Protein AF-A0A3Q3QFW7-F1 (afdb_monomer)

Sequence (204 aa):
MFSGLVLLYSTASNVRDKVTKMNTDNLEMRLRGLESHIYGDRRNKSGKPVKCAESLIRIQAGLTNMANKRERVKILHKKIEDLLKYLDPQFTDHITVPDAMKLEFILAEEDFLVSQAALLEQVSNLQPLLDSTYIRDVPEHATKLQRLSQIHIKQQDQTEAQSQEVKKLFENYNKMMFLLSKQFTQWDETLRKLEEARGIRPAE

Solvent-accessible surface area (backbone atoms only — not comparable to full-atom values): 11496 Å² total; per-residue (Å²): 118,71,67,62,56,53,50,51,50,52,52,54,49,53,51,51,55,48,52,54,48,53,53,51,53,51,50,49,53,53,48,51,51,52,49,44,69,76,52,41,96,57,74,65,93,56,98,62,83,79,61,56,66,64,54,48,51,51,50,51,51,51,51,51,54,47,24,74,74,32,68,72,48,38,52,48,54,53,47,50,57,51,47,54,55,67,67,34,66,78,56,50,69,73,70,66,69,48,71,70,53,51,49,51,49,48,63,75,38,40,68,55,53,52,51,50,49,54,52,50,49,52,52,58,68,48,52,63,64,73,72,28,63,74,66,71,45,39,66,59,53,50,53,53,49,54,53,48,50,56,50,49,53,52,50,50,55,51,51,51,52,51,52,51,51,52,52,53,49,51,52,52,49,53,52,50,52,51,51,49,55,52,51,51,53,51,51,52,54,52,49,51,54,52,32,61,74,68,69,53,76,84,82,131

pLDDT: mean 78.6, std 14.27, range [39.0, 97.69]

Radius of gyration: 52.83 Å; Cα contacts (8 Å, |Δi|>4): 23; chains: 1; bounding box: 91×84×143 Å

Mean predicted aligned error: 20.43 Å

InterPro domains:
  IPR009991 Dynactin subunit 3 [PF07426] (25-189)
  IPR009991 Dynactin subunit 3 [PTHR28360] (23-203)

Organism: Monopterus albus (NCBI:txid43700)

Secondary structure (DSSP, 8-state):
-HHHHHHHHHHHHHHHHHHHHHHHHHHHHHHHHHHHHHH-S---SS-PPP-HHHHHHHHHHHHHHHHHH-HHHHHHHHHHHHHHHHT-HHHHHHH---HHHHHHHHHHTHHHHHHHHHHHHHHHHHHHHHT-HHHHTHHHHHHHHHHHHHHHHHHHHHHHHHHHHHHHHHHHHHHHHHHHHHHHHHHHHHHHHHHHHHT-PPP-

Foldseek 3Di:
DVVVVVVVVVVVVVVVVVVVVVVVVVVVVVVVVVCCVLCNPPPPPDPDRDVPVVVVVVVVVVLVVVCVVDVVSVVVVVVVVVVVVVPPPVNVVVPPCPVVNVVVVCVVCVVVVVVVVVVVVVVVVCVVVVVDVVVVCVVVVVVVVVVVVVVVVVVVVVVVVVVVVVVVVVVVVVVVVVVVVVVVVVVVVVVVVVCVVVVNDDDD

Structure (mmCIF, N/CA/C/O backbone):
data_AF-A0A3Q3QFW7-F1
#
_entry.id   AF-A0A3Q3QFW7-F1
#
loop_
_atom_site.group_PDB
_atom_site.id
_atom_site.type_symbol
_atom_site.label_atom_id
_atom_site.label_alt_id
_atom_site.label_comp_id
_atom_site.label_asym_id
_atom_site.label_entity_id
_atom_site.label_seq_id
_atom_site.pdbx_PDB_ins_code
_atom_site.Cartn_x
_atom_site.Cartn_y
_atom_site.Cartn_z
_atom_site.occupancy
_atom_site.B_iso_or_equiv
_atom_site.auth_seq_id
_atom_site.auth_comp_id
_atom_site.auth_asym_id
_atom_site.auth_atom_id
_atom_site.pdbx_PDB_model_num
ATOM 1 N N . MET A 1 1 ? 21.538 25.530 17.475 1.00 56.34 1 MET A N 1
ATOM 2 C CA . MET A 1 1 ? 20.905 25.440 16.136 1.00 56.34 1 MET A CA 1
ATOM 3 C C . MET A 1 1 ? 21.154 26.664 15.249 1.00 56.34 1 MET A C 1
ATOM 5 O O . MET A 1 1 ? 21.316 26.480 14.054 1.00 56.34 1 MET A O 1
ATOM 9 N N . PHE A 1 2 ? 21.270 27.885 15.789 1.00 55.69 2 PHE A N 1
ATOM 10 C CA . PHE A 1 2 ? 21.465 29.102 14.977 1.00 55.69 2 PHE A CA 1
ATOM 11 C C . PHE A 1 2 ? 22.814 29.206 14.232 1.00 55.69 2 PHE A C 1
ATOM 13 O O . PHE A 1 2 ? 22.846 29.708 13.116 1.00 55.69 2 PHE A O 1
ATOM 20 N N . SER A 1 3 ? 23.912 28.672 14.782 1.00 55.38 3 SER A N 1
ATOM 21 C CA . SER A 1 3 ? 25.238 28.730 14.130 1.00 55.38 3 SER A CA 1
ATOM 22 C C . SER A 1 3 ? 25.316 27.911 12.826 1.00 55.38 3 SER A C 1
ATOM 24 O O . SER A 1 3 ? 25.901 28.351 11.838 1.00 55.38 3 SER A O 1
ATOM 26 N N . GLY A 1 4 ? 24.640 26.755 12.773 1.00 58.03 4 GLY A N 1
ATOM 27 C CA . GLY A 1 4 ? 24.616 25.896 11.580 1.00 58.03 4 GLY A CA 1
ATOM 28 C C . GLY A 1 4 ? 23.841 26.501 10.406 1.00 58.03 4 GLY A C 1
ATOM 29 O O . GLY A 1 4 ? 24.240 26.338 9.256 1.00 58.03 4 GLY A O 1
ATOM 30 N N . LEU A 1 5 ? 22.776 27.260 10.689 1.00 59.28 5 LEU A N 1
ATOM 31 C CA . LEU A 1 5 ? 21.966 27.921 9.662 1.00 59.28 5 LEU A CA 1
ATOM 32 C C . LEU A 1 5 ? 22.703 29.117 9.032 1.00 59.28 5 LEU A C 1
ATOM 34 O O . LEU A 1 5 ? 22.616 29.329 7.826 1.00 59.28 5 LEU A O 1
ATOM 38 N N . VAL A 1 6 ? 23.490 29.853 9.827 1.00 64.06 6 VAL A N 1
ATOM 39 C CA . VAL A 1 6 ? 24.337 30.965 9.351 1.00 64.06 6 VAL A CA 1
ATOM 40 C C . VAL A 1 6 ? 25.492 30.455 8.484 1.00 64.06 6 VAL A C 1
ATOM 42 O O . VAL A 1 6 ? 25.791 31.045 7.446 1.00 64.06 6 VAL A O 1
ATOM 45 N N . LEU A 1 7 ? 26.105 29.327 8.858 1.00 61.19 7 LEU A N 1
ATOM 46 C CA . LEU A 1 7 ? 27.153 28.685 8.060 1.00 61.19 7 LEU A CA 1
ATOM 47 C C . LEU A 1 7 ? 26.630 28.184 6.711 1.00 61.19 7 LEU A C 1
ATOM 49 O O . LEU A 1 7 ? 27.288 28.423 5.699 1.00 61.19 7 LEU A O 1
ATOM 53 N N . LEU A 1 8 ? 25.443 27.566 6.678 1.00 62.03 8 LEU A N 1
ATOM 54 C CA . LEU A 1 8 ? 24.792 27.112 5.442 1.00 62.03 8 LEU A CA 1
ATOM 55 C C . LEU A 1 8 ? 24.385 28.277 4.530 1.00 62.03 8 LEU A C 1
ATOM 57 O O . LEU A 1 8 ? 24.572 28.196 3.319 1.00 62.03 8 LEU A O 1
ATOM 61 N N . TYR A 1 9 ? 23.886 29.383 5.089 1.00 58.53 9 TYR A N 1
ATOM 62 C CA . TYR A 1 9 ? 23.535 30.566 4.297 1.00 58.53 9 TYR A CA 1
ATOM 63 C C . TYR A 1 9 ? 24.780 31.267 3.730 1.00 58.53 9 TYR A C 1
ATOM 65 O O . TYR A 1 9 ? 24.791 31.681 2.572 1.00 58.53 9 TYR A O 1
ATOM 73 N N . SER A 1 10 ? 25.863 31.330 4.513 1.00 61.62 10 SER A N 1
ATOM 74 C CA . SER A 1 10 ? 27.155 31.872 4.078 1.00 61.62 10 SER A CA 1
ATOM 75 C C . SER A 1 10 ? 27.801 31.014 2.982 1.00 61.62 10 SER A C 1
ATOM 77 O O . SER A 1 10 ? 28.254 31.544 1.968 1.00 61.62 10 SER A O 1
ATOM 79 N N . THR A 1 11 ? 27.765 29.681 3.106 1.00 60.78 11 THR A N 1
ATOM 80 C CA . THR A 1 11 ? 28.253 28.783 2.041 1.00 60.78 11 THR A CA 1
ATOM 81 C C . THR A 1 11 ? 27.375 28.833 0.794 1.00 60.78 11 THR A C 1
ATOM 83 O O . THR A 1 11 ? 27.912 28.890 -0.309 1.00 60.78 11 THR A O 1
ATOM 86 N N . ALA A 1 12 ? 26.049 28.893 0.933 1.00 60.41 12 ALA A N 1
ATOM 87 C CA . ALA A 1 12 ? 25.138 29.024 -0.203 1.00 60.41 12 ALA A CA 1
ATOM 88 C C . ALA A 1 12 ? 25.291 30.370 -0.940 1.00 60.41 12 ALA A C 1
ATOM 90 O O . ALA A 1 12 ? 25.245 30.392 -2.171 1.00 60.41 12 ALA A O 1
ATOM 91 N N . SER A 1 13 ? 25.521 31.476 -0.218 1.00 62.81 13 SER A N 1
ATOM 92 C CA . SER A 1 13 ? 25.825 32.784 -0.820 1.00 62.81 13 SER A CA 1
ATOM 93 C C . SER A 1 13 ? 27.158 32.750 -1.564 1.00 62.81 13 SER A C 1
ATOM 95 O O . SER A 1 13 ? 27.220 33.120 -2.730 1.00 62.81 13 SER A O 1
ATOM 97 N N . ASN A 1 14 ? 28.203 32.204 -0.939 1.00 62.28 14 ASN A N 1
ATOM 98 C CA . ASN A 1 14 ? 29.544 32.154 -1.519 1.00 62.28 14 ASN A CA 1
ATOM 99 C C . ASN A 1 14 ? 29.609 31.248 -2.767 1.00 62.28 14 ASN A C 1
ATOM 101 O O . ASN A 1 14 ? 30.296 31.556 -3.737 1.00 62.28 14 ASN A O 1
ATOM 105 N N . VAL A 1 15 ? 28.844 30.148 -2.791 1.00 67.81 15 VAL A N 1
ATOM 106 C CA . VAL A 1 15 ? 28.696 29.301 -3.989 1.00 67.81 15 VAL A CA 1
ATOM 107 C C . VAL A 1 15 ? 27.936 30.038 -5.093 1.00 67.81 15 VAL A C 1
ATOM 109 O O . VAL A 1 15 ? 28.354 29.985 -6.248 1.00 67.81 15 VAL A O 1
ATOM 112 N N . ARG A 1 16 ? 26.861 30.764 -4.760 1.00 65.12 16 ARG A N 1
ATOM 113 C CA . ARG A 1 16 ? 26.088 31.546 -5.736 1.00 65.12 16 ARG A CA 1
ATOM 114 C C . ARG A 1 16 ? 26.929 32.657 -6.366 1.00 65.12 16 ARG A C 1
ATOM 116 O O . ARG A 1 16 ? 26.923 32.770 -7.587 1.00 65.12 16 ARG A O 1
ATOM 123 N N . ASP A 1 17 ? 27.695 33.386 -5.558 1.00 64.88 17 ASP A N 1
ATOM 124 C CA . ASP A 1 17 ? 28.600 34.452 -6.008 1.00 64.88 17 ASP A CA 1
ATOM 125 C C . ASP A 1 17 ? 29.761 33.908 -6.853 1.00 64.88 17 ASP A C 1
ATOM 127 O O . ASP A 1 17 ? 30.207 34.536 -7.815 1.00 64.88 17 ASP A O 1
ATOM 131 N N . LYS A 1 18 ? 30.233 32.694 -6.548 1.00 67.25 18 LYS A N 1
ATOM 132 C CA . LYS A 1 18 ? 31.264 32.015 -7.341 1.00 67.25 18 LYS A CA 1
ATOM 133 C C . LYS A 1 18 ? 30.733 31.540 -8.697 1.00 67.25 18 LYS A C 1
ATOM 135 O O . LYS A 1 18 ? 31.454 31.630 -9.688 1.00 67.25 18 LYS A O 1
ATOM 140 N N . VAL A 1 19 ? 29.483 31.075 -8.764 1.00 69.12 19 VAL A N 1
ATOM 141 C CA . VAL A 1 19 ? 28.833 30.649 -10.017 1.00 69.12 19 VAL A CA 1
ATOM 142 C C . VAL A 1 19 ? 28.526 31.842 -10.922 1.00 69.12 19 VAL A C 1
ATOM 144 O O . VAL A 1 19 ? 28.798 31.777 -12.120 1.00 69.12 19 VAL A O 1
ATOM 147 N N . THR A 1 20 ? 28.022 32.954 -10.379 1.00 68.62 20 THR A N 1
ATOM 148 C CA . THR A 1 20 ? 27.819 34.180 -11.170 1.00 68.62 20 THR A CA 1
ATOM 149 C C . THR A 1 20 ? 29.138 34.733 -11.687 1.00 68.62 20 THR A C 1
ATOM 151 O O . THR A 1 20 ? 29.209 35.065 -12.868 1.00 68.62 20 THR A O 1
ATOM 154 N N . LYS A 1 21 ? 30.195 34.736 -10.866 1.00 72.25 21 LYS A N 1
ATOM 155 C CA . LYS A 1 21 ? 31.534 35.162 -11.292 1.00 72.25 21 LYS A CA 1
ATOM 156 C C . LYS A 1 21 ? 32.117 34.277 -12.399 1.00 72.25 21 LYS A C 1
ATOM 158 O O . LYS A 1 21 ? 32.624 34.781 -13.392 1.00 72.25 21 LYS A O 1
ATOM 163 N N . MET A 1 22 ? 31.972 32.956 -12.292 1.00 71.69 22 MET A N 1
ATOM 164 C CA . MET A 1 22 ? 32.438 32.031 -13.333 1.00 71.69 22 MET A CA 1
ATOM 165 C C . MET A 1 22 ? 31.681 32.216 -14.658 1.00 71.69 22 MET A C 1
ATOM 167 O O . MET A 1 22 ? 32.277 32.137 -15.732 1.00 71.69 22 MET A O 1
ATOM 171 N N . ASN A 1 23 ? 30.380 32.513 -14.594 1.00 75.31 23 ASN A N 1
ATOM 172 C CA . ASN A 1 23 ? 29.573 32.796 -15.780 1.00 75.31 23 ASN A CA 1
ATOM 173 C C . ASN A 1 23 ? 29.945 34.135 -16.428 1.00 75.31 23 ASN A C 1
ATOM 175 O O . ASN A 1 23 ? 30.009 34.210 -17.656 1.00 75.31 23 ASN A O 1
ATOM 179 N N . THR A 1 24 ? 30.222 35.177 -15.636 1.00 77.31 24 THR A N 1
ATOM 180 C CA . THR A 1 24 ? 30.688 36.466 -16.169 1.00 77.31 24 THR A CA 1
ATOM 181 C C . THR A 1 24 ? 32.077 36.349 -16.779 1.00 77.31 24 THR A C 1
ATOM 183 O O . THR A 1 24 ? 32.284 36.853 -17.877 1.00 77.31 24 THR A O 1
ATOM 186 N N . ASP A 1 25 ? 32.985 35.607 -16.144 1.00 80.44 25 ASP A N 1
ATOM 187 C CA . ASP A 1 25 ? 34.344 35.391 -16.648 1.00 80.44 25 ASP A CA 1
ATOM 188 C C . ASP A 1 25 ? 34.327 34.576 -17.958 1.00 80.44 25 ASP A C 1
ATOM 190 O O . ASP A 1 25 ? 35.078 34.861 -18.894 1.00 80.44 25 ASP A O 1
ATOM 194 N N . ASN A 1 26 ? 33.425 33.592 -18.078 1.00 82.06 26 ASN A N 1
ATOM 195 C CA . ASN A 1 26 ? 33.228 32.840 -19.320 1.00 82.06 26 ASN A CA 1
ATOM 196 C C . ASN A 1 26 ? 32.662 33.722 -20.443 1.00 82.06 26 ASN A C 1
ATOM 198 O O . ASN A 1 26 ? 33.143 33.665 -21.578 1.00 82.06 26 ASN A O 1
ATOM 202 N N . LEU A 1 27 ? 31.670 34.564 -20.130 1.00 80.25 27 LEU A N 1
ATOM 203 C CA . LEU A 1 27 ? 31.129 35.526 -21.089 1.00 80.25 27 LEU A CA 1
ATOM 204 C C . LEU A 1 27 ? 32.192 36.530 -21.530 1.00 80.25 27 LEU A C 1
ATOM 206 O O . LEU A 1 27 ? 32.287 36.809 -22.722 1.00 80.25 27 LEU A O 1
ATOM 210 N N . GLU A 1 28 ? 33.011 37.028 -20.606 1.00 81.75 28 GLU A N 1
ATOM 211 C CA . GLU A 1 28 ? 34.083 37.975 -20.904 1.00 81.75 28 GLU A CA 1
ATOM 212 C C . GLU A 1 28 ? 35.166 37.335 -21.780 1.00 81.75 28 GLU A C 1
ATOM 214 O O . GLU A 1 28 ? 35.626 37.946 -22.744 1.00 81.75 28 GLU A O 1
ATOM 219 N N . MET A 1 29 ? 35.524 36.073 -21.528 1.00 82.00 29 MET A N 1
ATOM 220 C CA . MET A 1 29 ? 36.461 35.330 -22.373 1.00 82.00 29 MET A CA 1
ATOM 221 C C . MET A 1 29 ? 35.918 35.138 -23.795 1.00 82.00 29 MET A C 1
ATOM 223 O O . MET A 1 29 ? 36.641 35.345 -24.771 1.00 82.00 29 MET A O 1
ATOM 227 N N . ARG A 1 30 ? 34.634 34.788 -23.930 1.00 82.88 30 ARG A N 1
ATOM 228 C CA . ARG A 1 30 ? 33.977 34.641 -25.238 1.00 82.88 30 ARG A CA 1
ATOM 229 C C . ARG A 1 30 ? 33.851 35.977 -25.966 1.00 82.88 30 ARG A C 1
ATOM 231 O O . ARG A 1 30 ? 34.090 36.022 -27.170 1.00 82.88 30 ARG A O 1
ATOM 238 N N . LEU A 1 31 ? 33.530 37.054 -25.248 1.00 80.06 31 LEU A N 1
ATOM 239 C CA . LEU A 1 31 ? 33.493 38.414 -25.789 1.00 80.06 31 LEU A CA 1
ATOM 240 C C . LEU A 1 31 ? 34.867 38.842 -26.293 1.00 80.06 31 LEU A C 1
ATOM 242 O O . LEU A 1 31 ? 34.974 39.253 -27.441 1.00 80.06 31 LEU A O 1
ATOM 246 N N . ARG A 1 32 ? 35.927 38.646 -25.503 1.00 77.69 32 ARG A N 1
ATOM 247 C CA . ARG A 1 32 ? 37.308 38.919 -25.931 1.00 77.69 32 ARG A CA 1
ATOM 248 C C . ARG A 1 32 ? 37.707 38.083 -27.144 1.00 77.69 32 ARG A C 1
ATOM 250 O O . ARG A 1 32 ? 38.367 38.593 -28.046 1.00 77.69 32 ARG A O 1
ATOM 257 N N . GLY A 1 33 ? 37.275 36.822 -27.200 1.00 77.81 33 GLY A N 1
ATOM 258 C CA . GLY A 1 33 ? 37.443 35.962 -28.370 1.00 77.81 33 GLY A CA 1
ATOM 259 C C . GLY A 1 33 ? 36.796 36.565 -29.619 1.00 77.81 33 GLY A C 1
ATOM 260 O O . GLY A 1 33 ? 37.470 36.733 -30.634 1.00 77.81 33 GLY A O 1
ATOM 261 N N . LEU A 1 34 ? 35.527 36.972 -29.527 1.00 76.38 34 LEU A N 1
ATOM 262 C CA . LEU A 1 34 ? 34.788 37.605 -30.626 1.00 76.38 34 LEU A CA 1
ATOM 263 C C . LEU A 1 34 ? 35.377 38.964 -31.027 1.00 76.38 34 LEU A C 1
ATOM 265 O O . LEU A 1 34 ? 35.519 39.245 -32.216 1.00 76.38 34 LEU A O 1
ATOM 269 N N . GLU A 1 35 ? 35.773 39.788 -30.061 1.00 77.06 35 GLU A N 1
ATOM 270 C CA . GLU A 1 35 ? 36.417 41.078 -30.308 1.00 77.06 35 GLU A CA 1
ATOM 271 C C . GLU A 1 35 ? 37.763 40.903 -31.010 1.00 77.06 35 GLU A C 1
ATOM 273 O O . GLU A 1 35 ? 38.033 41.605 -31.986 1.00 77.06 35 GLU A O 1
ATOM 278 N N . SER A 1 36 ? 38.573 39.923 -30.593 1.00 75.56 36 SER A N 1
ATOM 279 C CA . SER A 1 36 ? 39.831 39.602 -31.274 1.00 75.56 36 SER A CA 1
ATOM 280 C C . SER A 1 36 ? 39.602 39.114 -32.704 1.00 75.56 36 SER A C 1
ATOM 282 O O . SER A 1 36 ? 40.386 39.434 -33.592 1.00 75.56 36 SER A O 1
ATOM 284 N N . HIS A 1 37 ? 38.506 38.396 -32.960 1.00 68.50 37 HIS A N 1
ATOM 285 C CA . HIS A 1 37 ? 38.205 37.864 -34.287 1.00 68.50 37 HIS A CA 1
ATOM 286 C C . HIS A 1 37 ? 37.682 38.942 -35.249 1.00 68.50 37 HIS A C 1
ATOM 288 O O . HIS A 1 37 ? 37.972 38.903 -36.442 1.00 68.50 37 HIS A O 1
ATOM 294 N N . ILE A 1 38 ? 36.933 39.925 -34.737 1.00 69.88 38 ILE A N 1
ATOM 295 C CA . ILE A 1 38 ? 36.341 41.009 -35.537 1.00 69.88 38 ILE A CA 1
ATOM 296 C C . ILE A 1 38 ? 37.326 42.163 -35.754 1.00 69.88 38 ILE A C 1
ATOM 298 O O . ILE A 1 38 ? 37.406 42.704 -36.857 1.00 69.88 38 ILE A O 1
ATOM 302 N N . TYR A 1 39 ? 38.063 42.564 -34.716 1.00 65.19 39 TYR A N 1
ATOM 303 C CA . TYR A 1 39 ? 38.988 43.698 -34.782 1.00 65.19 39 TYR A CA 1
ATOM 304 C C . TYR A 1 39 ? 40.438 43.275 -35.068 1.00 65.19 39 TYR A C 1
ATOM 306 O O . TYR A 1 39 ? 41.238 44.108 -35.497 1.00 65.19 39 TYR A O 1
ATOM 314 N N . GLY A 1 40 ? 40.773 41.991 -34.903 1.00 64.06 40 GLY A N 1
ATOM 315 C CA . GLY A 1 40 ? 42.137 41.481 -35.044 1.00 64.06 40 GLY A CA 1
ATOM 316 C C . GLY A 1 40 ? 43.097 42.049 -33.993 1.00 64.06 40 GLY A C 1
ATOM 317 O O . GLY A 1 40 ? 42.741 42.886 -33.164 1.00 64.06 40 GLY A O 1
ATOM 318 N N . ASP A 1 41 ? 44.372 41.665 -34.076 1.00 55.50 41 ASP A N 1
ATOM 319 C CA . ASP A 1 41 ? 45.452 42.241 -33.250 1.00 55.50 41 ASP A CA 1
ATOM 320 C C . ASP A 1 41 ? 45.764 43.716 -33.612 1.00 55.50 41 ASP A C 1
ATOM 322 O O . ASP A 1 41 ? 46.534 44.424 -32.964 1.00 55.50 41 ASP A O 1
ATOM 326 N N . ARG A 1 42 ? 45.109 44.243 -34.655 1.00 57.25 42 ARG A N 1
ATOM 327 C CA . ARG A 1 42 ? 45.110 45.668 -34.979 1.00 57.25 42 ARG A CA 1
ATOM 328 C C . ARG A 1 42 ? 43.955 46.348 -34.262 1.00 57.25 42 ARG A C 1
ATOM 330 O O . ARG A 1 42 ? 42.928 46.648 -34.864 1.00 57.25 42 ARG A O 1
ATOM 337 N N . ARG A 1 43 ? 44.171 46.718 -32.997 1.00 55.38 43 ARG A N 1
ATOM 338 C CA . ARG A 1 43 ? 43.386 47.798 -32.381 1.00 55.38 43 ARG A CA 1
ATOM 339 C C . ARG A 1 43 ? 43.515 49.031 -33.272 1.00 55.38 43 ARG A C 1
ATOM 341 O O . ARG A 1 43 ? 44.545 49.707 -33.262 1.00 55.38 43 ARG A O 1
ATOM 348 N N . ASN A 1 44 ? 42.501 49.286 -34.093 1.00 51.16 44 ASN A N 1
ATOM 349 C CA . ASN A 1 44 ? 42.427 50.472 -34.929 1.00 51.16 44 ASN A CA 1
ATOM 350 C C . ASN A 1 44 ? 42.648 51.697 -34.031 1.00 51.16 44 ASN A C 1
ATOM 352 O O . ASN A 1 44 ? 41.795 52.043 -33.220 1.00 51.16 44 ASN A O 1
ATOM 356 N N . LYS A 1 45 ? 43.792 52.376 -34.193 1.00 55.09 45 LYS A N 1
ATOM 357 C CA . LYS A 1 45 ? 44.135 53.636 -33.500 1.00 55.09 45 LYS A CA 1
ATOM 358 C C . LYS A 1 45 ? 43.225 54.813 -33.890 1.00 55.09 45 LYS A C 1
ATOM 360 O O . LYS A 1 45 ? 43.435 55.936 -33.453 1.00 55.09 45 LYS A O 1
ATOM 365 N N . SER A 1 46 ? 42.207 54.568 -34.705 1.00 53.78 46 SER A N 1
ATOM 366 C CA . SER A 1 46 ? 41.163 55.516 -35.063 1.00 53.78 46 SER A CA 1
ATOM 367 C C . SER A 1 46 ? 39.822 54.857 -34.764 1.00 53.78 46 SER A C 1
ATOM 369 O O . SER A 1 46 ? 39.488 53.878 -35.430 1.00 53.78 46 SER A O 1
ATOM 371 N N . GLY A 1 47 ? 39.083 55.362 -33.773 1.00 54.19 47 GLY A N 1
ATOM 372 C CA . GLY A 1 47 ? 37.8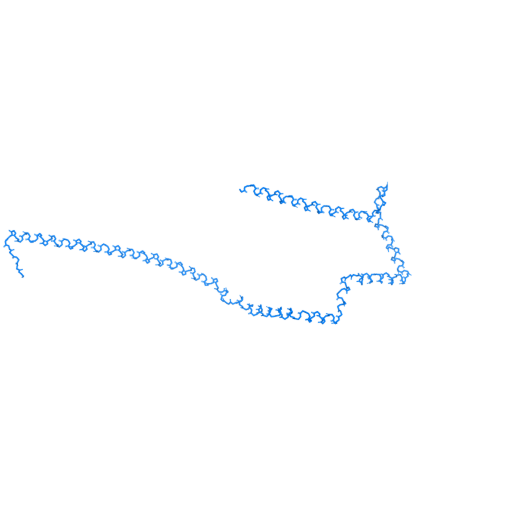28 54.808 -33.242 1.00 54.19 47 GLY A CA 1
ATOM 373 C C . GLY A 1 47 ? 36.641 54.799 -34.214 1.00 54.19 47 GLY A C 1
ATOM 374 O O . GLY A 1 47 ? 35.574 55.309 -33.897 1.00 54.19 47 GLY A O 1
ATOM 375 N N . LYS A 1 48 ? 36.820 54.242 -35.414 1.00 57.31 48 LYS A N 1
ATOM 376 C CA . LYS A 1 48 ? 35.764 53.995 -36.393 1.00 57.31 48 LYS A CA 1
ATOM 377 C C . LYS A 1 48 ? 35.376 52.514 -36.315 1.00 57.31 48 LYS A C 1
ATOM 379 O O . LYS A 1 48 ? 36.278 51.671 -36.354 1.00 57.31 48 LYS A O 1
ATOM 384 N N . PRO A 1 49 ? 34.076 52.180 -36.226 1.00 57.69 49 PRO A N 1
ATOM 385 C CA . PRO A 1 49 ? 33.632 50.791 -36.224 1.00 57.69 49 PRO A CA 1
ATOM 386 C C . PRO A 1 49 ? 34.074 50.117 -37.527 1.00 57.69 49 PRO A C 1
ATOM 388 O O . PRO A 1 49 ? 33.936 50.691 -38.613 1.00 57.69 49 PRO A O 1
ATOM 391 N N . VAL A 1 50 ? 34.641 48.913 -37.427 1.00 60.44 50 VAL A N 1
ATOM 392 C CA . VAL A 1 50 ? 35.057 48.152 -38.609 1.00 60.44 50 VAL A CA 1
ATOM 393 C C . VAL A 1 50 ? 33.792 47.787 -39.386 1.00 60.44 50 VAL A C 1
ATOM 395 O O . VAL A 1 50 ? 32.931 47.063 -38.894 1.00 60.44 50 VAL A O 1
ATOM 398 N N . LYS A 1 51 ? 33.657 48.302 -40.611 1.00 65.00 51 LYS A N 1
ATOM 399 C CA . LYS A 1 51 ? 32.517 48.042 -41.503 1.00 65.00 51 LYS A CA 1
ATOM 400 C C . LYS A 1 51 ? 32.597 46.640 -42.132 1.00 65.00 51 LYS A C 1
ATOM 402 O O . LYS A 1 51 ? 32.533 46.510 -43.353 1.00 65.00 51 LYS A O 1
ATOM 407 N N . CYS A 1 52 ? 32.751 45.598 -41.310 1.00 63.06 52 CYS A N 1
ATOM 408 C CA . CYS A 1 52 ? 32.821 44.202 -41.756 1.00 63.06 52 CYS A CA 1
ATOM 409 C C . CYS A 1 52 ? 31.568 43.793 -42.531 1.00 63.06 52 CYS A C 1
ATOM 411 O O . CYS A 1 52 ? 31.671 43.109 -43.537 1.00 63.06 52 CYS A O 1
ATOM 413 N N . ALA A 1 53 ? 30.387 44.257 -42.118 1.00 70.25 53 ALA A N 1
ATOM 414 C CA . ALA A 1 53 ? 29.143 43.935 -42.810 1.00 70.25 53 ALA A CA 1
ATOM 415 C C . ALA A 1 53 ? 29.124 44.480 -44.250 1.00 70.25 53 ALA A C 1
ATOM 417 O O . ALA A 1 53 ? 28.823 43.746 -45.184 1.00 70.25 53 ALA A O 1
ATOM 418 N N . GLU A 1 54 ? 29.509 45.743 -44.464 1.00 74.81 54 GLU A N 1
ATOM 419 C CA . GLU A 1 54 ? 29.514 46.334 -45.809 1.00 74.81 54 GLU A CA 1
ATOM 420 C C . GLU A 1 54 ? 30.593 45.724 -46.716 1.00 74.81 54 GLU A C 1
ATOM 422 O O . GLU A 1 54 ? 30.371 45.566 -47.918 1.00 74.81 54 GLU A O 1
ATOM 427 N N . SER A 1 55 ? 31.779 45.406 -46.182 1.00 73.38 55 SER A N 1
ATOM 428 C CA . SER A 1 55 ? 32.826 44.732 -46.959 1.00 73.38 55 SER A CA 1
ATOM 429 C C . SER A 1 55 ? 32.427 43.301 -47.311 1.00 73.38 55 SER A C 1
ATOM 431 O O . SER A 1 55 ? 32.609 42.898 -48.457 1.00 73.38 55 SER A O 1
ATOM 433 N N . LEU A 1 56 ? 31.818 42.569 -46.378 1.00 75.94 56 LEU A N 1
ATOM 434 C CA . LEU A 1 56 ? 31.358 41.198 -46.581 1.00 75.94 56 LEU A CA 1
ATOM 435 C C . LEU A 1 56 ? 30.189 41.146 -47.571 1.00 75.94 56 LEU A C 1
ATOM 437 O O . LEU A 1 56 ? 30.215 40.323 -48.478 1.00 75.94 56 LEU A O 1
ATOM 441 N N . ILE A 1 57 ? 29.246 42.093 -47.512 1.00 79.69 57 ILE A N 1
ATOM 442 C CA . ILE A 1 57 ? 28.185 42.239 -48.524 1.00 79.69 57 ILE A CA 1
ATOM 443 C C . ILE A 1 57 ? 28.781 42.541 -49.908 1.00 79.69 57 ILE A C 1
ATOM 445 O O . ILE A 1 57 ? 28.354 41.949 -50.898 1.00 79.69 57 ILE A O 1
ATOM 449 N N . ARG A 1 58 ? 29.800 43.409 -50.007 1.00 80.94 58 ARG A N 1
ATOM 450 C CA . ARG A 1 58 ? 30.505 43.671 -51.280 1.00 80.94 58 ARG A CA 1
ATOM 451 C C . ARG A 1 58 ? 31.197 42.428 -51.832 1.00 80.94 58 ARG A C 1
ATOM 453 O O . ARG A 1 58 ? 31.109 42.172 -53.030 1.00 80.94 58 ARG A O 1
ATOM 460 N N . ILE A 1 59 ? 31.881 41.672 -50.975 1.00 79.06 59 ILE A N 1
ATOM 461 C CA . ILE A 1 59 ? 32.568 40.434 -51.359 1.00 79.06 59 ILE A CA 1
ATOM 462 C C . ILE A 1 59 ? 31.542 39.385 -51.787 1.00 79.06 59 ILE A C 1
ATOM 464 O O . ILE A 1 59 ? 31.715 38.779 -52.839 1.00 79.06 59 ILE A O 1
ATOM 468 N N . GLN A 1 60 ? 30.443 39.235 -51.048 1.00 78.25 60 GLN A N 1
ATOM 469 C CA . GLN A 1 60 ? 29.358 38.314 -51.380 1.00 78.25 60 GLN A CA 1
ATOM 470 C C . GLN A 1 60 ? 28.703 38.676 -52.715 1.00 78.25 60 GLN A C 1
ATOM 472 O O . GLN A 1 60 ? 28.496 37.804 -53.557 1.00 78.25 60 GLN A O 1
ATOM 477 N N . ALA A 1 61 ? 28.430 39.960 -52.960 1.00 81.00 61 ALA A N 1
ATOM 478 C CA . ALA A 1 61 ? 27.902 40.435 -54.236 1.00 81.00 61 ALA A CA 1
ATOM 479 C C . ALA A 1 61 ? 28.891 40.194 -55.392 1.00 81.00 61 ALA A C 1
ATOM 481 O O . ALA A 1 61 ? 28.495 39.733 -56.462 1.00 81.00 61 ALA A O 1
ATOM 482 N N . GLY A 1 62 ? 30.187 40.446 -55.178 1.00 77.81 62 GLY A N 1
ATOM 483 C CA . GLY A 1 62 ? 31.246 40.142 -56.144 1.00 77.81 62 GLY A CA 1
ATOM 484 C C . GLY A 1 62 ? 31.353 38.646 -56.451 1.00 77.81 62 GLY A C 1
ATOM 485 O O . GLY A 1 62 ? 31.412 38.259 -57.618 1.00 77.81 62 GLY A O 1
ATOM 486 N N . LEU A 1 63 ? 31.294 37.806 -55.417 1.00 73.56 63 LEU A N 1
ATOM 487 C CA . LEU A 1 63 ? 31.349 36.352 -55.524 1.00 73.56 63 LEU A CA 1
ATOM 488 C C . LEU A 1 63 ? 30.113 35.794 -56.237 1.00 73.56 63 LEU A C 1
ATOM 490 O O . LEU A 1 63 ? 30.251 34.954 -57.120 1.00 73.56 63 LEU A O 1
ATOM 494 N N . THR A 1 64 ? 28.927 36.323 -55.933 1.00 74.75 64 THR A N 1
ATOM 495 C CA . THR A 1 64 ? 27.659 35.949 -56.581 1.00 74.75 64 THR A CA 1
ATOM 496 C C . THR A 1 64 ? 27.670 36.343 -58.058 1.00 74.75 64 THR A C 1
ATOM 498 O O . THR A 1 64 ? 27.329 35.543 -58.928 1.00 74.75 64 THR A O 1
ATOM 501 N N . ASN A 1 65 ? 28.158 37.545 -58.379 1.00 76.19 65 ASN A N 1
ATOM 502 C CA . ASN A 1 65 ? 28.321 38.001 -59.759 1.00 76.19 65 ASN A CA 1
ATOM 503 C C . ASN A 1 65 ? 29.354 37.166 -60.534 1.00 76.19 65 ASN A C 1
ATOM 505 O O . ASN A 1 65 ? 29.147 36.867 -61.711 1.00 76.19 65 ASN A O 1
ATOM 509 N N . MET A 1 66 ? 30.455 36.762 -59.894 1.00 69.88 66 MET A N 1
ATOM 510 C CA . MET A 1 66 ? 31.451 35.865 -60.490 1.00 69.88 66 MET A CA 1
ATOM 511 C C . MET A 1 66 ? 30.918 34.443 -60.683 1.00 69.88 66 MET A C 1
ATOM 513 O O . MET A 1 66 ? 31.166 33.848 -61.732 1.00 69.88 66 MET A O 1
ATOM 517 N N . ALA A 1 67 ? 30.169 33.917 -59.714 1.00 64.06 67 ALA A N 1
ATOM 518 C CA . ALA A 1 67 ? 29.515 32.618 -59.806 1.00 64.06 67 ALA A CA 1
ATOM 519 C C . ALA A 1 67 ? 28.495 32.597 -60.954 1.00 64.06 67 ALA A C 1
ATOM 521 O O . ALA A 1 67 ? 28.481 31.656 -61.739 1.00 64.06 67 ALA A O 1
ATOM 522 N N . ASN A 1 68 ? 27.720 33.669 -61.135 1.00 67.81 68 ASN A N 1
ATOM 523 C CA . ASN A 1 68 ? 26.738 33.764 -62.218 1.00 67.81 68 ASN A CA 1
ATOM 524 C C . ASN A 1 68 ? 27.367 33.936 -63.613 1.00 67.81 68 ASN A C 1
ATOM 526 O O . ASN A 1 68 ? 26.773 33.514 -64.598 1.00 67.81 68 ASN A O 1
ATOM 530 N N . LYS A 1 69 ? 28.566 34.531 -63.721 1.00 71.69 69 LYS A N 1
ATOM 531 C CA . LYS A 1 69 ? 29.277 34.703 -65.006 1.00 71.69 69 LYS A CA 1
ATOM 532 C C . LYS A 1 69 ? 30.158 33.512 -65.396 1.00 71.69 69 LYS A C 1
ATOM 534 O O . LYS A 1 69 ? 30.486 33.363 -66.570 1.00 71.69 69 LYS A O 1
ATOM 539 N N . ARG A 1 70 ? 30.595 32.689 -64.435 1.00 71.06 70 ARG A N 1
ATOM 540 C CA . ARG A 1 70 ? 31.447 31.512 -64.672 1.00 71.06 70 ARG A CA 1
ATOM 541 C C . ARG A 1 70 ? 30.810 30.271 -64.056 1.00 71.06 70 ARG A C 1
ATOM 543 O O . ARG A 1 70 ? 30.978 30.015 -62.867 1.00 71.06 70 ARG A O 1
ATOM 550 N N . GLU A 1 71 ? 30.204 29.431 -64.893 1.00 70.44 71 GLU A N 1
ATOM 551 C CA . GLU A 1 71 ? 29.574 28.164 -64.478 1.00 70.44 71 GLU A CA 1
ATOM 552 C C . GLU A 1 71 ? 30.507 27.263 -63.642 1.00 70.44 71 GLU A C 1
ATOM 554 O O . GLU A 1 71 ? 30.080 26.642 -62.672 1.00 70.44 71 GLU A O 1
ATOM 559 N N . ARG A 1 72 ? 31.822 27.265 -63.910 1.00 69.31 72 ARG A N 1
ATOM 560 C CA . ARG A 1 72 ? 32.808 26.525 -63.093 1.00 69.31 72 ARG A CA 1
ATOM 561 C C . ARG A 1 72 ? 32.892 27.018 -61.640 1.00 69.31 72 ARG A C 1
ATOM 563 O O . ARG A 1 72 ? 33.090 26.206 -60.743 1.00 69.31 72 ARG A O 1
ATOM 570 N N . VAL A 1 73 ? 32.734 28.323 -61.401 1.00 70.94 73 VAL A N 1
ATOM 571 C CA . VAL A 1 73 ? 32.750 28.926 -60.054 1.00 70.94 73 VAL A CA 1
ATOM 572 C C . VAL A 1 73 ? 31.443 28.623 -59.321 1.00 70.94 73 VAL A C 1
ATOM 574 O O . VAL A 1 73 ? 31.468 28.329 -58.132 1.00 70.94 73 VAL A O 1
ATOM 577 N N . LYS A 1 74 ? 30.316 28.595 -60.037 1.00 70.81 74 LYS A N 1
ATOM 578 C CA . LYS A 1 74 ? 29.012 28.173 -59.507 1.00 70.81 74 LYS A CA 1
ATOM 579 C C . LYS A 1 74 ? 29.008 26.711 -59.061 1.00 70.81 74 LYS A C 1
ATOM 581 O O . LYS A 1 74 ? 28.517 26.403 -57.979 1.00 70.81 74 LYS A O 1
ATOM 586 N N . ILE A 1 75 ? 29.600 25.825 -59.865 1.00 75.31 75 ILE A N 1
ATOM 587 C CA . ILE A 1 75 ? 29.778 24.410 -59.511 1.00 75.31 75 ILE A CA 1
ATOM 588 C C . ILE A 1 75 ? 30.676 24.278 -58.279 1.00 75.31 75 ILE A C 1
ATOM 590 O O . ILE A 1 75 ? 30.359 23.502 -57.387 1.00 75.31 75 ILE A O 1
ATOM 594 N N . LEU A 1 76 ? 31.770 25.042 -58.198 1.00 74.12 76 LEU A N 1
ATOM 595 C CA . LEU A 1 76 ? 32.644 25.040 -57.023 1.00 74.12 76 LEU A CA 1
ATOM 596 C C . LEU A 1 76 ? 31.932 25.551 -55.767 1.00 74.12 76 LEU A C 1
ATOM 598 O O . LEU A 1 76 ? 32.072 24.928 -54.726 1.00 74.12 76 LEU A O 1
ATOM 602 N N . HIS A 1 77 ? 31.139 26.623 -55.854 1.00 71.62 77 HIS A N 1
ATOM 603 C CA . HIS A 1 77 ? 30.399 27.151 -54.703 1.00 71.62 77 HIS A CA 1
ATOM 604 C C . HIS A 1 77 ? 29.383 26.132 -54.167 1.00 71.62 77 HIS A C 1
ATOM 606 O O . HIS A 1 77 ? 29.367 25.860 -52.972 1.00 71.62 77 HIS A O 1
ATOM 612 N N . LYS A 1 78 ? 28.635 25.468 -55.061 1.00 76.44 78 LYS A N 1
ATOM 613 C CA . LYS A 1 78 ? 27.742 24.358 -54.687 1.00 76.44 78 LYS A CA 1
ATOM 614 C C . LYS A 1 78 ? 28.499 23.161 -54.113 1.00 76.44 78 LYS A C 1
ATOM 616 O O . LYS A 1 78 ? 28.087 22.602 -53.108 1.00 76.44 78 LYS A O 1
ATOM 621 N N . LYS A 1 79 ? 29.635 22.790 -54.715 1.00 75.69 79 LYS A N 1
ATOM 622 C CA . LYS A 1 79 ? 30.477 21.704 -54.197 1.00 75.69 79 LYS A CA 1
ATOM 623 C C . LYS A 1 79 ? 31.070 22.029 -52.831 1.00 75.69 79 LYS A C 1
ATOM 625 O O . LYS A 1 79 ? 31.249 21.106 -52.058 1.00 75.69 79 LYS A O 1
ATOM 630 N N . ILE A 1 80 ? 31.382 23.288 -52.526 1.00 76.25 80 ILE A N 1
ATOM 631 C CA . ILE A 1 80 ? 31.856 23.697 -51.196 1.00 76.25 80 ILE A CA 1
ATOM 632 C C . ILE A 1 80 ? 30.732 23.556 -50.167 1.00 76.25 80 ILE A C 1
ATOM 634 O O . ILE A 1 80 ? 30.982 23.016 -49.097 1.00 76.25 80 ILE A O 1
ATOM 638 N N . GLU A 1 81 ? 29.504 23.974 -50.491 1.00 73.31 81 GLU A N 1
ATOM 639 C CA . GLU A 1 81 ? 28.340 23.747 -49.619 1.00 73.31 81 GLU A CA 1
ATOM 640 C C . GLU A 1 81 ? 28.064 22.255 -49.402 1.00 73.31 81 GLU A C 1
ATOM 642 O O . GLU A 1 81 ? 27.800 21.838 -48.278 1.00 73.31 81 GLU A O 1
ATOM 647 N N . ASP A 1 82 ? 28.163 21.435 -50.449 1.00 72.38 82 ASP A N 1
ATOM 648 C CA . ASP A 1 82 ? 27.975 19.989 -50.322 1.00 72.38 82 ASP A CA 1
ATOM 649 C C . ASP A 1 82 ? 29.132 19.328 -49.560 1.00 72.38 82 ASP A C 1
ATOM 651 O O . ASP A 1 82 ? 28.891 18.508 -48.682 1.00 72.38 82 ASP A O 1
ATOM 655 N N . LEU A 1 83 ? 30.385 19.725 -49.801 1.00 71.12 83 LEU A N 1
ATOM 656 C CA . LEU A 1 83 ? 31.542 19.241 -49.041 1.00 71.12 83 LEU A CA 1
ATOM 657 C C . LEU A 1 83 ? 31.462 19.640 -47.565 1.00 71.12 83 LEU A C 1
ATOM 659 O O . LEU A 1 83 ? 31.816 18.828 -46.722 1.00 71.12 83 LEU A O 1
ATOM 663 N N . LEU A 1 84 ? 30.957 20.834 -47.238 1.00 69.25 84 LEU A N 1
ATOM 664 C CA . LEU A 1 84 ? 30.703 21.246 -45.853 1.00 69.25 84 LEU A CA 1
ATOM 665 C C . LEU A 1 84 ? 29.683 20.333 -45.158 1.00 69.25 84 LEU A C 1
ATOM 667 O O . LEU A 1 84 ? 29.860 20.048 -43.979 1.00 69.25 84 LEU A O 1
ATOM 671 N N . LYS A 1 85 ? 28.672 19.824 -45.877 1.00 69.56 85 LYS A N 1
ATOM 672 C CA . LYS A 1 85 ? 27.740 18.815 -45.336 1.00 69.56 85 LYS A CA 1
ATOM 673 C C . LYS A 1 85 ? 28.428 17.472 -45.090 1.00 69.56 85 LYS A C 1
ATOM 675 O O . LYS A 1 85 ? 28.143 16.821 -44.095 1.00 69.56 85 LYS A O 1
ATOM 680 N N . TYR A 1 86 ? 29.340 17.064 -45.975 1.00 62.88 86 TYR A N 1
ATOM 681 C CA . TYR A 1 86 ? 30.110 15.821 -45.815 1.00 62.88 86 TYR A CA 1
ATOM 682 C C . TYR A 1 86 ? 31.246 15.922 -44.785 1.00 62.88 86 TYR A C 1
ATOM 684 O O . TYR A 1 86 ? 31.771 14.900 -44.364 1.00 62.88 86 TYR A O 1
ATOM 692 N N . LEU A 1 87 ? 31.640 17.134 -44.391 1.00 61.50 87 LEU A N 1
ATOM 693 C CA . LEU A 1 87 ? 32.643 17.402 -43.357 1.00 61.50 87 LEU A CA 1
ATOM 694 C C . LEU A 1 87 ? 32.034 17.564 -41.958 1.00 61.50 87 LEU A C 1
ATOM 696 O O . LEU A 1 87 ? 32.792 17.717 -41.002 1.00 61.50 87 LEU A O 1
ATOM 700 N N . ASP A 1 88 ? 30.703 17.535 -41.825 1.00 64.19 88 ASP A N 1
ATOM 701 C CA . ASP A 1 88 ? 30.044 17.503 -40.521 1.00 64.19 88 ASP A CA 1
ATOM 702 C C . ASP A 1 88 ? 30.244 16.107 -39.891 1.00 64.19 88 ASP A C 1
ATOM 704 O O . ASP A 1 88 ? 29.765 15.107 -40.449 1.00 64.19 88 ASP A O 1
ATOM 708 N N . PRO A 1 89 ? 30.954 15.996 -38.749 1.00 60.00 89 PRO A N 1
ATOM 709 C CA . PRO A 1 89 ? 31.189 14.714 -38.083 1.00 60.00 89 PRO A CA 1
ATOM 710 C C . PRO A 1 89 ? 29.883 13.977 -37.769 1.00 60.00 89 PRO A C 1
ATOM 712 O O . PRO A 1 89 ? 29.818 12.757 -37.880 1.00 60.00 89 PRO A O 1
ATOM 715 N N . GLN A 1 90 ? 28.805 14.724 -37.500 1.00 59.69 90 GLN A N 1
ATOM 716 C CA . GLN A 1 90 ? 27.486 14.158 -37.210 1.00 59.69 90 GLN A CA 1
ATOM 717 C C . GLN A 1 90 ? 26.864 13.445 -38.419 1.00 59.69 90 GLN A C 1
ATOM 719 O O . GLN A 1 90 ? 26.046 12.549 -38.249 1.00 59.69 90 GLN A O 1
ATOM 724 N N . PHE A 1 91 ? 27.234 13.808 -39.650 1.00 56.00 91 PHE A N 1
ATOM 725 C CA . PHE A 1 91 ? 26.678 13.181 -40.852 1.00 56.00 91 PHE A CA 1
ATOM 726 C C . PHE A 1 91 ? 27.450 11.920 -41.263 1.00 56.00 91 PHE A C 1
ATOM 728 O O . PHE A 1 91 ? 26.864 10.951 -41.747 1.00 56.00 91 PHE A O 1
ATOM 735 N N . THR A 1 92 ? 28.766 11.917 -41.048 1.00 56.22 92 THR A N 1
ATOM 736 C CA . THR A 1 92 ? 29.640 10.802 -41.443 1.00 56.22 92 THR A CA 1
ATOM 737 C C . THR A 1 92 ? 29.515 9.624 -40.476 1.00 56.22 92 THR A C 1
ATOM 739 O O . THR A 1 92 ? 29.413 8.481 -40.923 1.00 56.22 92 THR A O 1
ATOM 742 N N . ASP A 1 93 ? 29.396 9.899 -39.173 1.00 57.00 93 ASP A N 1
ATOM 743 C CA . ASP A 1 93 ? 29.286 8.868 -38.132 1.00 57.00 93 ASP A CA 1
ATOM 744 C C . ASP A 1 93 ? 27.971 8.069 -38.206 1.00 57.00 93 ASP A C 1
ATOM 746 O O . ASP A 1 93 ? 27.923 6.902 -37.816 1.00 57.00 93 ASP A O 1
ATOM 750 N N . HIS A 1 94 ? 26.899 8.650 -38.756 1.00 57.16 94 HIS A N 1
ATOM 751 C CA . HIS A 1 94 ? 25.601 7.975 -38.876 1.00 57.16 94 HIS A CA 1
ATOM 752 C C . HIS A 1 94 ? 25.446 7.108 -40.137 1.00 57.16 94 HIS A C 1
ATOM 754 O O . HIS A 1 94 ? 24.575 6.239 -40.166 1.00 57.16 94 HIS A O 1
ATOM 760 N N . ILE A 1 95 ? 26.266 7.305 -41.176 1.00 57.41 95 ILE A N 1
ATOM 761 C CA . ILE A 1 95 ? 26.104 6.606 -42.466 1.00 57.41 95 ILE A CA 1
ATOM 762 C C . ILE A 1 95 ? 27.032 5.395 -42.601 1.00 57.41 95 ILE A C 1
ATOM 764 O O . ILE A 1 95 ? 26.714 4.460 -43.337 1.00 57.41 95 ILE A O 1
ATOM 768 N N . THR A 1 96 ? 28.158 5.362 -41.890 1.00 62.78 96 THR A N 1
ATOM 769 C CA . THR A 1 96 ? 29.206 4.366 -42.143 1.00 62.78 96 THR A CA 1
ATOM 770 C C . THR A 1 96 ? 29.387 3.363 -41.018 1.00 62.78 96 THR A C 1
ATOM 772 O O . THR A 1 96 ? 30.522 2.984 -40.757 1.00 62.78 96 THR A O 1
ATOM 775 N N . VAL A 1 97 ? 28.324 2.897 -40.356 1.00 62.84 97 VAL A N 1
ATOM 776 C CA . VAL A 1 97 ? 28.437 1.629 -39.615 1.00 62.84 97 VAL A CA 1
ATOM 777 C C . VAL A 1 97 ? 28.377 0.518 -40.667 1.00 62.84 97 VAL A C 1
ATOM 779 O O . VAL A 1 97 ? 27.300 0.293 -41.232 1.00 62.84 97 VAL A O 1
ATOM 782 N N . PRO A 1 98 ? 29.500 -0.142 -41.011 1.00 76.44 98 PRO A N 1
ATOM 783 C C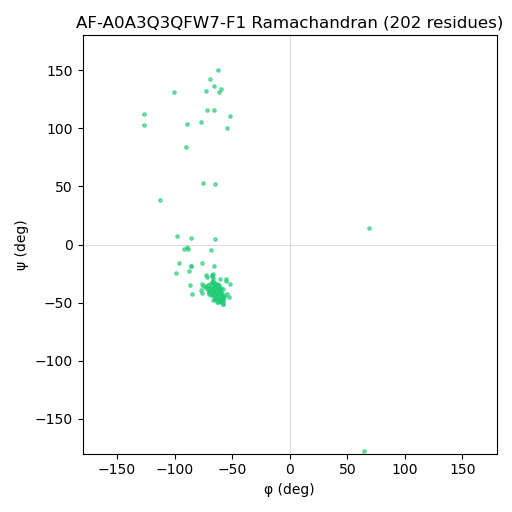A . PRO A 1 98 ? 29.492 -1.191 -42.021 1.00 76.44 98 PRO A CA 1
ATOM 784 C C . PRO A 1 98 ? 28.603 -2.341 -41.547 1.00 76.44 98 PRO A C 1
ATOM 786 O O . PRO A 1 98 ? 28.503 -2.589 -40.347 1.00 76.44 98 PRO A O 1
ATOM 789 N N . ASP A 1 99 ? 27.979 -3.076 -42.464 1.00 72.06 99 ASP A N 1
ATOM 790 C CA . ASP A 1 99 ? 27.022 -4.128 -42.085 1.00 72.06 99 ASP A CA 1
ATOM 791 C C . ASP A 1 99 ? 27.659 -5.237 -41.233 1.00 72.06 99 ASP A C 1
ATOM 793 O O . ASP A 1 99 ? 27.014 -5.768 -40.333 1.00 72.06 99 ASP A O 1
ATOM 797 N N . ALA A 1 100 ? 28.955 -5.504 -41.426 1.00 75.25 100 ALA A N 1
ATOM 798 C CA . ALA A 1 100 ? 29.728 -6.382 -40.549 1.00 75.25 100 ALA A CA 1
ATOM 799 C C . ALA A 1 100 ? 29.796 -5.857 -39.103 1.00 75.25 100 ALA A C 1
ATOM 801 O O . ALA A 1 100 ? 29.674 -6.626 -38.163 1.00 75.25 100 ALA A O 1
ATOM 802 N N . MET A 1 101 ? 29.926 -4.542 -38.910 1.00 76.81 101 MET A N 1
ATOM 803 C CA . MET A 1 101 ? 29.960 -3.934 -37.579 1.00 76.81 101 MET A CA 1
ATOM 804 C C . MET A 1 101 ? 28.575 -3.940 -36.927 1.00 76.81 101 MET A C 1
ATOM 806 O O . MET A 1 101 ? 28.477 -4.196 -35.735 1.00 76.81 101 MET A O 1
ATOM 810 N N . LYS A 1 102 ? 27.498 -3.722 -37.696 1.00 78.94 102 LYS A N 1
ATOM 811 C CA . LYS A 1 102 ? 26.120 -3.863 -37.188 1.00 78.94 102 LYS A CA 1
ATOM 812 C C . LYS A 1 102 ? 25.854 -5.279 -36.683 1.00 78.94 102 LYS A C 1
ATOM 814 O O . LYS A 1 102 ? 25.223 -5.432 -35.646 1.00 78.94 102 LYS A O 1
ATOM 819 N N . LEU A 1 103 ? 26.342 -6.291 -37.403 1.00 83.12 103 LEU A N 1
ATOM 820 C CA . LEU A 1 103 ? 26.225 -7.686 -36.986 1.00 83.12 103 LEU A CA 1
ATOM 821 C C . LEU A 1 103 ? 26.957 -7.929 -35.662 1.00 83.12 103 LEU A C 1
ATOM 823 O O . LEU A 1 103 ? 26.355 -8.463 -34.739 1.00 83.12 103 LEU A O 1
ATOM 827 N N . GLU A 1 104 ? 28.208 -7.483 -35.547 1.00 82.19 104 GLU A N 1
ATOM 828 C CA . GLU A 1 104 ? 28.979 -7.614 -34.303 1.00 82.19 104 GLU A CA 1
ATOM 829 C C . GLU A 1 104 ? 28.339 -6.848 -33.136 1.00 82.19 104 GLU A C 1
ATOM 831 O O . GLU A 1 104 ? 28.319 -7.357 -32.022 1.00 82.19 104 GLU A O 1
ATOM 836 N N . PHE A 1 105 ? 27.753 -5.668 -33.371 1.00 81.81 105 PHE A N 1
ATOM 837 C CA . PHE A 1 105 ? 26.993 -4.944 -32.344 1.00 81.81 105 PHE A CA 1
ATOM 838 C C . PHE A 1 105 ? 25.758 -5.720 -31.890 1.00 81.81 105 PHE A C 1
ATOM 840 O O . PHE A 1 105 ? 25.530 -5.845 -30.693 1.00 81.81 105 PHE A O 1
ATOM 847 N N . ILE A 1 106 ? 24.979 -6.268 -32.826 1.00 84.88 106 ILE A N 1
ATOM 848 C CA . ILE A 1 106 ? 23.782 -7.050 -32.496 1.00 84.88 106 ILE A CA 1
ATOM 849 C C . ILE A 1 106 ? 24.156 -8.320 -31.726 1.00 84.88 106 ILE A C 1
ATOM 851 O O . ILE A 1 106 ? 23.470 -8.653 -30.769 1.00 84.88 106 ILE A O 1
ATOM 855 N N . LEU A 1 107 ? 25.236 -9.007 -32.111 1.00 85.75 107 LEU A N 1
ATOM 856 C CA . LEU A 1 107 ? 25.710 -10.205 -31.412 1.00 85.75 107 LEU A CA 1
ATOM 857 C C . LEU A 1 107 ? 26.291 -9.869 -30.032 1.00 85.75 107 LEU A C 1
ATOM 859 O O . LEU A 1 107 ? 26.019 -10.569 -29.063 1.00 85.75 107 LEU A O 1
ATOM 863 N N . ALA A 1 108 ? 27.053 -8.779 -29.913 1.00 87.19 108 ALA A N 1
ATOM 864 C CA . ALA A 1 108 ? 27.590 -8.327 -28.630 1.00 87.19 108 ALA A CA 1
ATOM 865 C C . ALA A 1 108 ? 26.490 -7.851 -27.665 1.00 87.19 108 ALA A C 1
ATOM 867 O O . ALA A 1 108 ? 26.634 -7.993 -26.451 1.00 87.19 108 ALA A O 1
ATOM 868 N N . GLU A 1 109 ? 25.398 -7.294 -28.192 1.00 88.44 109 GLU A N 1
ATOM 869 C CA . GLU A 1 109 ? 24.242 -6.832 -27.419 1.00 88.44 109 GLU A CA 1
ATOM 870 C C . GLU A 1 109 ? 23.089 -7.848 -27.380 1.00 88.44 109 GLU A C 1
ATOM 872 O O . GLU A 1 109 ? 22.023 -7.528 -26.857 1.00 88.44 109 GLU A O 1
ATOM 877 N N . GLU A 1 110 ? 23.271 -9.071 -27.884 1.00 89.81 110 GLU A N 1
ATOM 878 C CA . GLU A 1 110 ? 22.207 -10.082 -27.957 1.00 89.81 110 GLU A CA 1
ATOM 879 C C . GLU A 1 110 ? 21.632 -10.379 -26.567 1.00 89.81 110 GLU A C 1
ATOM 881 O O . GLU A 1 110 ? 20.427 -10.24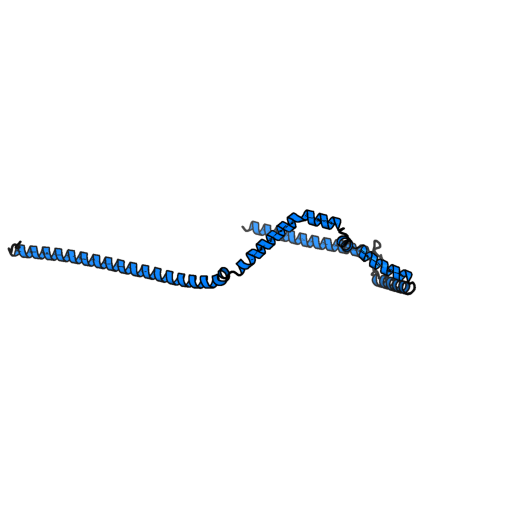8 -26.348 1.00 89.81 110 GLU A O 1
ATOM 886 N N . ASP A 1 111 ? 22.499 -10.671 -25.594 1.00 89.94 111 ASP A N 1
ATOM 887 C CA . ASP A 1 111 ? 22.099 -10.923 -24.205 1.00 89.94 111 ASP A CA 1
ATOM 888 C C . ASP A 1 111 ? 21.384 -9.712 -23.584 1.00 89.94 111 ASP A C 1
ATOM 890 O O . ASP A 1 111 ? 20.408 -9.853 -22.837 1.00 89.94 111 ASP A O 1
ATOM 894 N N . PHE A 1 112 ? 21.836 -8.500 -23.918 1.00 92.62 112 PHE A N 1
ATOM 895 C CA . PHE A 1 112 ? 21.209 -7.267 -23.455 1.00 92.62 112 PHE A CA 1
ATOM 896 C C . PHE A 1 112 ? 19.804 -7.106 -24.050 1.00 92.62 112 PHE A C 1
ATOM 898 O O . PHE A 1 112 ? 18.849 -6.894 -23.304 1.00 92.62 112 PHE A O 1
ATOM 905 N N . LEU A 1 113 ? 19.642 -7.289 -25.361 1.00 91.56 113 LEU A N 1
ATOM 906 C CA . LEU A 1 113 ? 18.354 -7.220 -26.051 1.00 91.56 113 LEU A CA 1
ATOM 907 C C . LEU A 1 113 ? 17.374 -8.280 -25.543 1.00 91.56 113 LEU A C 1
ATOM 909 O O . LEU A 1 113 ? 16.209 -7.966 -25.295 1.00 91.56 113 LEU A O 1
ATOM 913 N N . VAL A 1 114 ? 17.841 -9.512 -25.335 1.00 93.69 114 VAL A N 1
ATOM 914 C CA . VAL A 1 114 ? 17.026 -10.609 -24.796 1.00 93.69 114 VAL A CA 1
ATOM 915 C C . VAL A 1 114 ? 16.587 -10.304 -23.365 1.00 93.69 114 VAL A C 1
ATOM 917 O O . VAL A 1 114 ? 15.406 -10.444 -23.041 1.00 93.69 114 VAL A O 1
ATOM 920 N N . SER A 1 115 ? 17.498 -9.828 -22.511 1.00 93.19 115 SER A N 1
ATOM 921 C CA . SER A 1 115 ? 17.148 -9.448 -21.136 1.00 93.19 115 SER A CA 1
ATOM 922 C C . SER A 1 115 ? 16.152 -8.284 -21.095 1.00 93.19 115 SER A C 1
ATOM 924 O O . SER A 1 115 ? 15.183 -8.322 -20.333 1.00 93.19 115 SER A O 1
ATOM 926 N N . GLN A 1 116 ? 16.321 -7.288 -21.967 1.00 92.19 116 GLN A N 1
ATOM 927 C CA . GLN A 1 116 ? 15.419 -6.149 -22.070 1.00 92.19 116 GLN A CA 1
ATOM 928 C C . GLN A 1 116 ? 14.039 -6.567 -22.591 1.00 92.19 116 GLN A C 1
ATOM 930 O O . GLN A 1 116 ? 13.032 -6.084 -22.077 1.00 92.19 116 GLN A O 1
ATOM 935 N N . ALA A 1 117 ? 13.975 -7.485 -23.561 1.00 91.44 117 ALA A N 1
ATOM 936 C CA . ALA A 1 117 ? 12.727 -8.048 -24.066 1.00 91.44 117 ALA A CA 1
ATOM 937 C C . ALA A 1 117 ? 11.982 -8.844 -22.983 1.00 91.44 117 ALA A C 1
ATOM 939 O O . ALA A 1 117 ? 10.784 -8.638 -22.800 1.00 91.44 117 ALA A O 1
ATOM 940 N N . ALA A 1 118 ? 12.690 -9.672 -22.208 1.00 94.06 118 ALA A N 1
ATOM 941 C CA . ALA A 1 118 ? 12.107 -10.417 -21.092 1.00 94.06 118 ALA A CA 1
ATOM 942 C C . ALA A 1 118 ? 11.553 -9.484 -20.000 1.00 94.06 118 ALA A C 1
ATOM 944 O O . ALA A 1 118 ? 10.467 -9.715 -19.468 1.00 94.06 118 ALA A O 1
ATOM 945 N N . LEU A 1 119 ? 12.266 -8.398 -19.683 1.00 92.06 119 LEU A N 1
ATOM 946 C CA . LEU A 1 119 ? 11.772 -7.368 -18.766 1.00 92.06 119 LEU A CA 1
ATOM 947 C C . LEU A 1 119 ? 10.542 -6.648 -19.333 1.00 92.06 119 LEU A C 1
ATOM 949 O O . LEU A 1 119 ? 9.590 -6.393 -18.597 1.00 92.06 119 LEU A O 1
ATOM 953 N N . LEU A 1 120 ? 10.529 -6.346 -20.633 1.00 92.56 120 LEU A N 1
ATOM 954 C CA . LEU A 1 120 ? 9.384 -5.713 -21.286 1.00 92.56 120 LEU A CA 1
ATOM 955 C C . LEU A 1 120 ? 8.150 -6.623 -21.274 1.00 92.56 120 LEU A C 1
ATOM 957 O O . LEU A 1 120 ? 7.040 -6.154 -21.032 1.00 92.56 120 LEU A O 1
ATOM 961 N N . GLU A 1 121 ? 8.343 -7.923 -21.493 1.00 93.25 121 GLU A N 1
ATOM 962 C CA . GLU A 1 121 ? 7.289 -8.931 -21.411 1.00 93.25 121 GLU A CA 1
ATOM 963 C C . GLU A 1 121 ? 6.735 -9.035 -19.984 1.00 93.25 121 GLU A C 1
ATOM 965 O O . GLU A 1 121 ? 5.520 -9.040 -19.794 1.00 93.25 121 GLU A O 1
ATOM 970 N N . GLN A 1 122 ? 7.600 -9.015 -18.963 1.00 90.69 122 GLN A N 1
ATOM 971 C CA . GLN A 1 122 ? 7.163 -8.953 -17.565 1.00 90.69 122 GLN A CA 1
ATOM 972 C C . GLN A 1 122 ? 6.331 -7.699 -17.284 1.00 90.69 122 GLN A C 1
ATOM 974 O O . GLN A 1 122 ? 5.268 -7.794 -16.675 1.00 90.69 122 GLN A O 1
ATOM 979 N N . VAL A 1 123 ? 6.769 -6.530 -17.755 1.00 87.50 123 VAL A N 1
ATOM 980 C CA . VAL A 1 123 ? 6.014 -5.278 -17.595 1.00 87.50 123 VAL A CA 1
ATOM 981 C C . VAL A 1 123 ? 4.661 -5.352 -18.310 1.00 87.50 123 VAL A C 1
ATOM 983 O O . VAL A 1 123 ? 3.647 -4.974 -17.724 1.00 87.50 123 VAL A O 1
ATOM 986 N N . SER A 1 124 ? 4.621 -5.897 -19.527 1.00 88.25 124 SER A N 1
ATOM 987 C CA . SER A 1 124 ? 3.385 -6.127 -20.287 1.00 88.25 124 SER A CA 1
ATOM 988 C C . SER A 1 124 ? 2.419 -7.050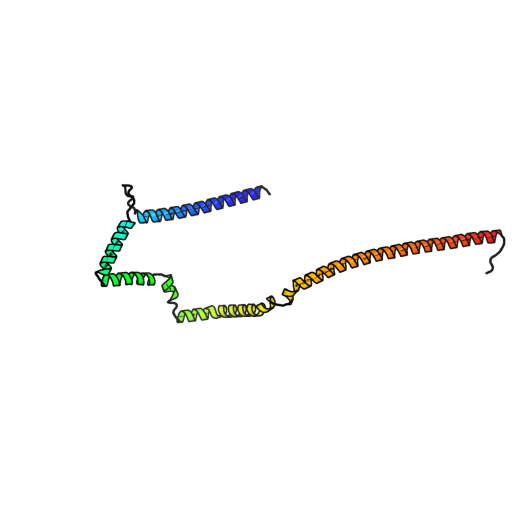 -19.535 1.00 88.25 124 SER A C 1
ATOM 990 O O . SER A 1 124 ? 1.236 -6.746 -19.403 1.00 88.25 124 SER A O 1
ATOM 992 N N . ASN A 1 125 ? 2.926 -8.133 -18.943 1.00 87.44 125 ASN A N 1
ATOM 993 C CA . ASN A 1 125 ? 2.128 -9.075 -18.155 1.00 87.44 125 ASN A CA 1
ATOM 994 C C . ASN A 1 125 ? 1.586 -8.470 -16.851 1.00 87.44 125 ASN A C 1
ATOM 996 O O . ASN A 1 125 ? 0.556 -8.915 -16.344 1.00 87.44 125 ASN A O 1
ATOM 1000 N N . LEU A 1 126 ? 2.267 -7.466 -16.296 1.00 83.81 126 LEU A N 1
ATOM 1001 C CA . LEU A 1 126 ? 1.854 -6.761 -15.081 1.00 83.81 126 LEU A CA 1
ATOM 1002 C C . LEU A 1 126 ? 0.884 -5.603 -15.361 1.00 83.81 126 LEU A C 1
ATOM 1004 O O . LEU A 1 126 ? 0.168 -5.183 -14.451 1.00 83.81 126 LEU A O 1
ATOM 1008 N N . GLN A 1 127 ? 0.810 -5.111 -16.600 1.00 81.56 127 GLN A N 1
ATOM 1009 C CA . GLN A 1 127 ? -0.082 -4.018 -16.997 1.00 81.56 127 GLN A CA 1
ATOM 1010 C C . GLN A 1 127 ? -1.568 -4.272 -16.646 1.00 81.56 127 GLN A C 1
ATOM 1012 O O . GLN A 1 127 ? -2.189 -3.374 -16.077 1.00 81.56 127 GLN A O 1
ATOM 1017 N N . PRO A 1 128 ? -2.146 -5.476 -16.853 1.00 81.75 128 PRO A N 1
ATOM 1018 C CA . PRO A 1 128 ? -3.537 -5.760 -16.491 1.00 81.75 128 PRO A CA 1
ATOM 1019 C C . PRO A 1 128 ? -3.820 -5.723 -14.982 1.00 81.75 128 PRO A C 1
ATOM 1021 O O . PRO A 1 128 ? -4.977 -5.608 -14.580 1.00 81.75 128 PRO A O 1
ATOM 1024 N N . LEU A 1 129 ? -2.795 -5.825 -14.125 1.00 75.38 129 LEU A N 1
ATOM 1025 C CA . LEU A 1 129 ? -2.978 -5.734 -12.673 1.00 75.38 129 LEU A CA 1
ATOM 1026 C C . LEU A 1 129 ? -3.274 -4.303 -12.218 1.00 75.38 129 LEU A C 1
ATOM 1028 O O . LEU A 1 129 ? -3.932 -4.127 -11.195 1.00 75.38 129 LEU A O 1
ATOM 1032 N N . LEU A 1 130 ? -2.830 -3.295 -12.974 1.00 71.62 130 LEU A N 1
ATOM 1033 C CA . LEU A 1 130 ? -3.115 -1.885 -12.690 1.00 71.62 130 LEU A CA 1
ATOM 1034 C C . LEU A 1 130 ? -4.583 -1.539 -12.968 1.00 71.62 130 LEU A C 1
ATOM 1036 O O . LEU A 1 130 ? -5.187 -0.784 -12.210 1.00 71.62 130 LEU A O 1
ATOM 1040 N N . ASP A 1 131 ? -5.169 -2.160 -13.993 1.00 72.12 131 ASP A N 1
ATOM 1041 C CA . ASP A 1 131 ? -6.586 -2.009 -14.356 1.00 72.12 131 ASP A CA 1
ATOM 1042 C C . ASP A 1 131 ? -7.509 -2.962 -13.581 1.00 72.12 131 ASP A C 1
ATOM 1044 O O . ASP A 1 131 ? -8.716 -3.041 -13.832 1.00 72.12 131 ASP A O 1
ATOM 1048 N N . SER A 1 132 ? -6.950 -3.702 -12.623 1.00 78.25 132 SER A N 1
ATOM 1049 C CA . SER A 1 132 ? -7.695 -4.668 -11.837 1.00 78.25 132 SER A CA 1
ATOM 1050 C C . SER A 1 132 ? -8.807 -3.988 -11.042 1.00 78.25 132 SER A C 1
ATOM 1052 O O . SER A 1 132 ? -8.596 -3.005 -10.323 1.00 78.25 132 SER A O 1
ATOM 1054 N N . THR A 1 133 ? -10.010 -4.554 -11.131 1.00 70.00 133 THR A N 1
ATOM 1055 C CA . THR A 1 133 ? -11.207 -4.052 -10.446 1.00 70.00 133 THR A CA 1
ATOM 1056 C C . THR A 1 133 ? -10.993 -3.936 -8.939 1.00 70.00 133 THR A C 1
ATOM 1058 O O . THR A 1 133 ? -11.506 -3.013 -8.321 1.00 70.0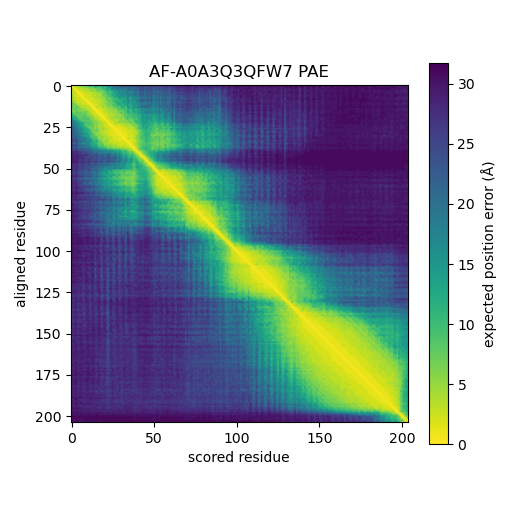0 133 THR A O 1
ATOM 1061 N N . TYR A 1 134 ? -10.142 -4.784 -8.354 1.00 72.75 134 TYR A N 1
ATOM 1062 C CA . TYR A 1 134 ? -9.802 -4.724 -6.932 1.00 72.75 134 TYR A CA 1
ATOM 1063 C C . TYR A 1 134 ? -9.115 -3.413 -6.528 1.00 72.75 134 TYR A C 1
ATOM 1065 O O . TYR A 1 134 ? -9.375 -2.928 -5.433 1.00 72.75 134 TYR A O 1
ATOM 1073 N N . ILE A 1 135 ? -8.278 -2.819 -7.389 1.00 74.44 135 ILE A N 1
ATOM 1074 C CA . ILE A 1 135 ? -7.640 -1.518 -7.116 1.00 74.44 135 ILE A CA 1
ATOM 1075 C C . ILE A 1 135 ? -8.653 -0.389 -7.319 1.00 74.44 135 ILE A C 1
ATOM 1077 O O . ILE A 1 135 ? -8.743 0.530 -6.504 1.00 74.44 135 ILE A O 1
ATOM 1081 N N . ARG A 1 136 ? -9.459 -0.481 -8.382 1.00 76.38 136 ARG A N 1
ATOM 1082 C CA . ARG A 1 136 ? -10.475 0.524 -8.711 1.00 76.38 136 ARG A CA 1
ATOM 1083 C C . ARG A 1 136 ? -11.580 0.620 -7.659 1.00 76.38 136 ARG A C 1
ATOM 1085 O O . ARG A 1 136 ? -12.046 1.719 -7.375 1.00 76.38 136 ARG A O 1
ATOM 1092 N N . ASP A 1 137 ? -11.973 -0.504 -7.070 1.00 82.69 137 ASP A N 1
ATOM 1093 C CA . ASP A 1 137 ? -13.099 -0.574 -6.141 1.00 82.69 137 ASP A CA 1
ATOM 1094 C C . ASP A 1 137 ? -12.665 -0.300 -4.680 1.00 82.69 137 ASP A C 1
ATOM 1096 O O . ASP A 1 137 ? -13.512 -0.209 -3.786 1.00 82.69 137 ASP A O 1
ATOM 1100 N N . VAL A 1 138 ? -11.362 -0.108 -4.408 1.00 85.50 138 VAL A N 1
ATOM 1101 C CA . VAL A 1 138 ? -10.828 0.231 -3.069 1.00 85.50 138 VAL A CA 1
ATOM 1102 C C . VAL A 1 138 ? -11.511 1.447 -2.432 1.00 85.50 138 VAL A C 1
ATOM 1104 O O . VAL A 1 138 ? -11.871 1.344 -1.257 1.00 85.50 138 VAL A O 1
ATOM 1107 N N . PRO A 1 139 ? -11.751 2.576 -3.129 1.00 86.25 139 PRO A N 1
ATOM 1108 C CA . PRO A 1 139 ? -12.450 3.714 -2.535 1.00 86.25 139 PRO A CA 1
ATOM 1109 C C . PRO A 1 139 ? -13.868 3.355 -2.073 1.00 86.25 139 PRO A C 1
ATOM 1111 O O . PRO A 1 139 ? -14.289 3.762 -0.991 1.00 86.25 139 PRO A O 1
ATOM 1114 N N . GLU A 1 140 ? -14.595 2.534 -2.837 1.00 88.69 140 GLU A N 1
ATOM 1115 C CA . GLU A 1 140 ? -15.934 2.079 -2.450 1.00 88.69 140 GLU A CA 1
ATOM 1116 C C . GLU A 1 140 ? -15.873 1.204 -1.188 1.00 88.69 140 GLU A C 1
ATOM 1118 O O . GLU A 1 140 ? -16.624 1.419 -0.233 1.00 88.69 140 GLU A O 1
ATOM 1123 N N . HIS A 1 141 ? -14.929 0.264 -1.130 1.00 87.38 141 HIS A N 1
ATOM 1124 C CA . HIS A 1 141 ? -14.733 -0.592 0.042 1.00 87.38 141 HIS A CA 1
ATOM 1125 C C . HIS A 1 141 ? -14.291 0.215 1.270 1.00 87.38 141 HIS A C 1
ATOM 1127 O O . HIS A 1 141 ? -14.785 -0.031 2.371 1.00 87.38 141 HIS A O 1
ATOM 1133 N N . ALA A 1 142 ? -13.445 1.231 1.089 1.00 90.19 142 ALA A N 1
ATOM 1134 C CA . ALA A 1 142 ? -13.026 2.140 2.151 1.00 90.19 142 ALA A CA 1
ATOM 1135 C C . ALA A 1 142 ? -14.214 2.915 2.743 1.00 90.19 142 ALA A C 1
ATOM 1137 O O . ALA A 1 142 ? -14.337 3.003 3.964 1.00 90.19 142 ALA A O 1
ATOM 1138 N N . THR A 1 143 ? -15.141 3.407 1.910 1.00 91.50 143 THR A N 1
ATOM 1139 C CA . THR A 1 143 ? -16.348 4.093 2.414 1.00 91.50 143 THR A CA 1
ATOM 1140 C C . THR A 1 143 ? -17.269 3.153 3.198 1.00 91.50 143 THR A C 1
ATOM 1142 O O . THR A 1 143 ? -17.767 3.520 4.268 1.00 91.50 143 THR A O 1
ATOM 1145 N N . LYS A 1 144 ? -17.459 1.912 2.726 1.00 93.06 144 LYS A N 1
ATOM 1146 C CA . LYS A 1 144 ? -18.227 0.882 3.449 1.00 93.06 144 LYS A CA 1
ATOM 1147 C C . LYS A 1 144 ? -17.564 0.530 4.782 1.00 93.06 144 LYS A C 1
ATOM 1149 O O . LYS A 1 144 ? -18.254 0.453 5.799 1.00 93.06 144 LYS A O 1
ATOM 1154 N N . LEU A 1 145 ? -16.238 0.384 4.801 1.00 94.25 145 LEU A N 1
ATOM 1155 C CA . LEU A 1 145 ? -15.463 0.107 6.009 1.00 94.25 145 LEU A CA 1
ATOM 1156 C C . LEU A 1 145 ? -15.534 1.264 7.012 1.00 94.25 145 LEU A C 1
ATOM 1158 O O . LEU A 1 145 ? -15.732 1.030 8.201 1.00 94.25 145 LEU A O 1
ATOM 1162 N N . GLN A 1 146 ? -15.445 2.512 6.549 1.00 94.00 146 GLN A N 1
ATOM 1163 C CA . GLN A 1 146 ? -15.595 3.690 7.402 1.00 94.00 146 GLN A CA 1
ATOM 1164 C C . GLN A 1 146 ? -16.980 3.729 8.060 1.00 94.00 146 GLN A C 1
ATOM 1166 O O . GLN A 1 146 ? -17.091 3.974 9.263 1.00 94.00 146 GLN A O 1
ATOM 1171 N N . ARG A 1 147 ? -18.040 3.435 7.298 1.00 94.62 147 ARG A N 1
ATOM 1172 C CA . ARG A 1 147 ? -19.402 3.335 7.838 1.00 94.62 147 ARG A CA 1
ATOM 1173 C C . ARG A 1 147 ? -19.523 2.209 8.867 1.00 94.62 147 ARG A C 1
ATOM 1175 O O . ARG A 1 147 ? -20.112 2.422 9.923 1.00 94.62 147 ARG A O 1
ATOM 1182 N N . LEU A 1 148 ? -18.965 1.033 8.579 1.00 96.31 148 LEU A N 1
ATOM 1183 C CA . LEU A 1 148 ? -18.948 -0.093 9.517 1.00 96.31 148 LEU A CA 1
ATOM 1184 C C . LEU A 1 148 ? -18.187 0.245 10.801 1.00 96.31 148 LEU A C 1
ATOM 1186 O O . LEU A 1 148 ? -18.682 -0.051 11.882 1.00 96.31 148 LEU A O 1
ATOM 1190 N N . SER A 1 149 ? -17.046 0.924 10.698 1.00 95.50 149 SER A N 1
ATOM 1191 C CA . SER A 1 149 ? -16.263 1.381 11.851 1.00 95.50 149 SER A CA 1
ATOM 1192 C C . SER A 1 149 ? -17.079 2.308 12.759 1.00 95.50 149 SER A C 1
ATOM 1194 O O . SER A 1 149 ? -17.144 2.097 13.968 1.00 95.50 149 SER A O 1
ATOM 1196 N N . GLN A 1 150 ? -17.811 3.270 12.186 1.00 96.06 150 GLN A N 1
ATOM 1197 C CA . GLN A 1 150 ? -18.706 4.136 12.965 1.00 96.06 150 GLN A CA 1
ATOM 1198 C C . GLN A 1 150 ? -19.831 3.360 13.660 1.00 96.06 150 GLN A C 1
ATOM 1200 O O . GLN A 1 150 ? -20.190 3.679 14.793 1.00 96.06 150 GLN A O 1
ATOM 1205 N N . ILE A 1 151 ? -20.406 2.359 12.987 1.00 96.75 151 ILE A N 1
ATOM 1206 C CA . ILE A 1 151 ? -21.434 1.496 13.582 1.00 96.75 151 ILE A CA 1
ATOM 1207 C C . ILE A 1 151 ? -20.833 0.682 14.731 1.00 96.75 151 ILE A C 1
ATOM 1209 O O . ILE A 1 151 ? -21.438 0.619 15.797 1.00 96.75 151 ILE A O 1
ATOM 1213 N N . HIS A 1 152 ? -19.641 0.119 14.541 1.00 96.50 152 HIS A N 1
ATOM 1214 C CA . HIS A 1 152 ? -18.956 -0.678 15.551 1.00 96.50 152 HIS A CA 1
ATOM 1215 C C . HIS A 1 152 ? -18.648 0.139 16.810 1.00 96.50 152 HIS A C 1
ATOM 1217 O O . HIS A 1 152 ? -18.928 -0.322 17.910 1.00 96.50 152 HIS A O 1
ATOM 1223 N N . ILE A 1 153 ? -18.151 1.373 16.663 1.00 96.75 153 ILE A N 1
ATOM 1224 C CA . ILE A 1 153 ? -17.915 2.279 17.802 1.00 96.75 153 ILE A CA 1
ATOM 1225 C C . ILE A 1 153 ? -19.219 2.506 18.578 1.00 96.75 153 ILE A C 1
ATOM 1227 O O . ILE A 1 153 ? -19.264 2.302 19.786 1.00 96.75 153 ILE A O 1
ATOM 1231 N N . LYS A 1 154 ? -20.320 2.823 17.881 1.00 96.50 154 LYS A N 1
ATOM 1232 C CA . LYS A 1 154 ? -21.627 3.016 18.532 1.00 96.50 154 LYS A CA 1
ATOM 1233 C C . LYS A 1 154 ? -22.121 1.762 19.252 1.00 96.50 154 LYS A C 1
ATOM 1235 O O . LYS A 1 154 ? -22.681 1.865 20.338 1.00 96.50 154 LYS A O 1
ATOM 1240 N N . GLN A 1 155 ? -21.956 0.591 18.641 1.00 96.50 155 GLN A N 1
ATOM 1241 C CA . GLN A 1 155 ? -22.353 -0.681 19.246 1.00 96.50 155 GLN A CA 1
ATOM 1242 C C . GLN A 1 155 ? -21.512 -1.003 20.481 1.00 96.50 155 GLN A C 1
ATOM 1244 O O . GLN A 1 155 ? -22.051 -1.498 21.469 1.00 96.50 155 GLN A O 1
ATOM 1249 N N . GLN A 1 156 ? -20.217 -0.697 20.444 1.00 97.12 156 GLN A N 1
ATOM 1250 C CA . GLN A 1 156 ? -19.321 -0.864 21.579 1.00 97.12 156 GLN A CA 1
ATOM 1251 C C . GLN A 1 156 ? -19.741 0.035 22.748 1.00 97.12 156 GLN A C 1
ATOM 1253 O O . GLN A 1 156 ? -19.946 -0.478 23.847 1.00 97.12 156 GLN A O 1
ATOM 1258 N N . ASP A 1 157 ? -19.979 1.325 22.495 1.00 97.25 157 ASP A N 1
ATOM 1259 C CA . ASP A 1 157 ? -20.438 2.279 23.514 1.00 97.25 157 ASP A CA 1
ATOM 1260 C C . ASP A 1 157 ? -21.780 1.846 24.130 1.00 97.25 157 ASP A C 1
ATOM 1262 O O . ASP A 1 157 ? -21.965 1.872 25.348 1.00 97.25 157 ASP A O 1
ATOM 1266 N N . GLN A 1 158 ? -22.726 1.395 23.296 1.00 97.25 158 GLN A N 1
ATOM 1267 C CA . GLN A 1 158 ? -24.022 0.888 23.758 1.00 97.25 158 GLN A CA 1
ATOM 1268 C C . GLN A 1 158 ? -23.881 -0.377 24.606 1.00 97.25 158 GLN A C 1
ATOM 1270 O O . GLN A 1 158 ? -24.537 -0.498 25.639 1.00 97.25 158 GLN A O 1
ATOM 1275 N N . THR A 1 159 ? -23.028 -1.311 24.185 1.00 96.94 159 THR A N 1
ATOM 1276 C CA . THR A 1 159 ? -22.787 -2.562 24.914 1.00 96.94 159 THR A CA 1
ATOM 1277 C C . THR A 1 159 ? -22.158 -2.282 26.274 1.00 96.94 159 THR A C 1
ATOM 1279 O O . THR A 1 159 ? -22.547 -2.883 27.275 1.00 96.94 159 THR A O 1
ATOM 1282 N N . GLU A 1 160 ? -21.213 -1.345 26.337 1.00 97.62 160 GLU A N 1
ATOM 1283 C CA . GLU A 1 160 ? -20.595 -0.937 27.592 1.00 97.62 160 GLU A CA 1
ATOM 1284 C C . GLU A 1 160 ? -21.607 -0.265 28.528 1.00 97.62 160 GLU A C 1
ATOM 1286 O O . GLU A 1 160 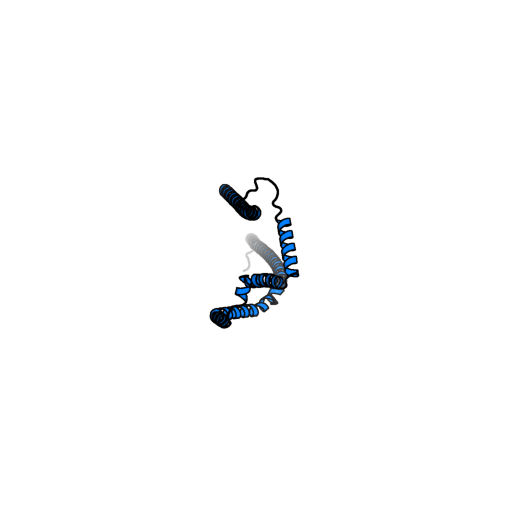? -21.713 -0.661 29.690 1.00 97.62 160 GLU A O 1
ATOM 1291 N N . ALA A 1 161 ? -22.407 0.677 28.019 1.00 97.56 161 ALA A N 1
ATOM 1292 C CA . ALA A 1 161 ? -23.447 1.344 28.800 1.00 97.56 161 ALA A CA 1
ATOM 1293 C C . ALA A 1 161 ? -24.477 0.347 29.363 1.00 97.56 161 ALA A C 1
ATOM 1295 O O . ALA A 1 161 ? -24.769 0.368 30.560 1.00 97.56 161 ALA A O 1
ATOM 1296 N N . GLN A 1 162 ? -24.970 -0.577 28.532 1.00 96.38 162 GLN A N 1
ATOM 1297 C CA . GLN A 1 162 ? -25.898 -1.626 28.965 1.00 96.38 162 GLN A CA 1
ATOM 1298 C C . GLN A 1 162 ? -25.258 -2.563 29.995 1.00 96.38 162 GLN A C 1
ATOM 1300 O O . GLN A 1 162 ? -25.886 -2.914 30.992 1.00 96.38 162 GLN A O 1
ATOM 1305 N N . SER A 1 163 ? -23.994 -2.945 29.801 1.00 97.50 163 SER A N 1
ATOM 1306 C CA . SER A 1 163 ? -23.258 -3.778 30.758 1.00 97.50 163 SER A CA 1
ATOM 1307 C C . SER A 1 163 ? -23.129 -3.096 32.123 1.00 97.50 163 SER A C 1
ATOM 1309 O O . SER A 1 163 ? -23.332 -3.732 33.160 1.00 97.50 163 SER A O 1
ATOM 1311 N N . GLN A 1 164 ? -22.845 -1.791 32.147 1.00 97.62 164 GLN A N 1
ATOM 1312 C CA . GLN A 1 164 ? -22.791 -1.008 33.383 1.00 97.62 164 GLN A CA 1
ATOM 1313 C C . GLN A 1 164 ? -24.163 -0.906 34.064 1.00 97.62 164 GLN A C 1
ATOM 1315 O O . GLN A 1 164 ? -24.255 -1.065 35.283 1.00 97.62 164 GLN A O 1
ATOM 1320 N N . GLU A 1 165 ? -25.234 -0.695 33.298 1.00 97.44 165 GLU A N 1
ATOM 1321 C CA . GLU A 1 165 ? -26.599 -0.644 33.829 1.00 97.44 165 GLU A CA 1
ATOM 1322 C C . GLU A 1 165 ? -27.014 -1.982 34.455 1.00 97.44 165 GLU A C 1
ATOM 1324 O O . GLU A 1 165 ? -27.499 -2.017 35.588 1.00 97.44 165 GLU A O 1
ATOM 1329 N N . VAL A 1 166 ? -26.740 -3.092 33.767 1.00 97.69 166 VAL A N 1
ATOM 1330 C CA . VAL A 1 166 ? -27.007 -4.444 34.270 1.00 97.69 166 VAL A CA 1
ATOM 1331 C C . VAL A 1 166 ? -26.221 -4.716 35.552 1.00 97.69 166 VAL A C 1
ATOM 1333 O O . VAL A 1 166 ? -26.796 -5.201 36.526 1.00 97.69 166 VAL A O 1
ATOM 1336 N N . LYS A 1 167 ? -24.931 -4.359 35.606 1.00 97.50 167 LYS A N 1
ATOM 1337 C CA . LYS A 1 167 ? -24.121 -4.488 36.832 1.00 97.50 167 LYS A CA 1
ATOM 1338 C C . LYS A 1 167 ? -24.729 -3.710 37.994 1.00 97.50 167 LYS A C 1
ATOM 1340 O O . LYS A 1 167 ? -24.908 -4.269 39.073 1.00 97.50 167 LYS A O 1
ATOM 1345 N N . LYS A 1 168 ? -25.120 -2.456 37.761 1.00 97.38 168 LYS A N 1
ATOM 1346 C CA . LYS A 1 168 ? -25.765 -1.615 38.776 1.00 97.38 168 LYS A CA 1
ATOM 1347 C C . LYS A 1 168 ? -27.089 -2.213 39.254 1.00 97.38 168 LYS A C 1
ATOM 1349 O O . LYS A 1 168 ? -27.403 -2.162 40.443 1.00 97.38 168 LYS A O 1
ATOM 1354 N N . LEU A 1 169 ? -27.870 -2.798 38.347 1.00 97.50 169 LEU A N 1
ATOM 1355 C CA . LEU A 1 169 ? -29.116 -3.472 38.698 1.00 97.50 169 LEU A CA 1
ATOM 1356 C C . LEU A 1 169 ? -28.858 -4.699 39.583 1.00 97.50 169 LEU A C 1
ATOM 1358 O O . LEU A 1 169 ? -29.536 -4.865 40.597 1.00 97.50 169 LEU A O 1
ATOM 1362 N N . PHE A 1 170 ? -27.846 -5.506 39.257 1.00 97.50 170 PHE A N 1
ATOM 1363 C CA . PHE A 1 170 ? -27.422 -6.631 40.093 1.00 97.50 170 PHE A CA 1
ATOM 1364 C C . PHE A 1 170 ? -26.942 -6.185 41.476 1.00 97.50 170 PHE A C 1
ATOM 1366 O O . PHE A 1 170 ? -27.317 -6.795 42.475 1.00 97.50 170 PHE A O 1
ATOM 1373 N N . GLU A 1 171 ? -26.158 -5.111 41.566 1.00 97.31 171 GLU A N 1
ATOM 1374 C CA . GLU A 1 171 ? -25.720 -4.546 42.848 1.00 97.31 171 GLU A CA 1
ATOM 1375 C C . GLU A 1 171 ? -26.910 -4.109 43.710 1.00 97.31 171 GLU A C 1
ATOM 1377 O O . GLU A 1 171 ? -26.980 -4.441 44.897 1.00 97.31 171 GLU A O 1
ATOM 1382 N N . ASN A 1 172 ? -27.883 -3.420 43.109 1.00 96.81 172 ASN A N 1
ATOM 1383 C CA . ASN A 1 172 ? -29.099 -2.992 43.796 1.00 96.81 172 ASN A CA 1
ATOM 1384 C C . ASN A 1 172 ? -29.945 -4.181 44.258 1.00 96.81 172 ASN A C 1
ATOM 1386 O O . ASN A 1 172 ? -30.413 -4.193 45.399 1.00 96.81 172 ASN A O 1
ATOM 1390 N N . TYR A 1 173 ? -30.116 -5.188 43.401 1.00 97.62 173 TYR A N 1
ATOM 1391 C CA . TYR A 1 173 ? -30.833 -6.412 43.742 1.00 97.62 173 TYR A CA 1
ATOM 1392 C C . TYR A 1 173 ? -30.160 -7.148 44.904 1.00 97.62 173 TYR A C 1
ATOM 1394 O O . TYR A 1 173 ? -30.817 -7.468 45.893 1.00 97.62 173 TYR A O 1
ATOM 1402 N N . ASN A 1 174 ? -28.840 -7.340 44.839 1.00 96.81 174 ASN A N 1
ATOM 1403 C CA . ASN A 1 174 ? -28.072 -7.985 45.902 1.00 96.81 174 ASN A CA 1
ATO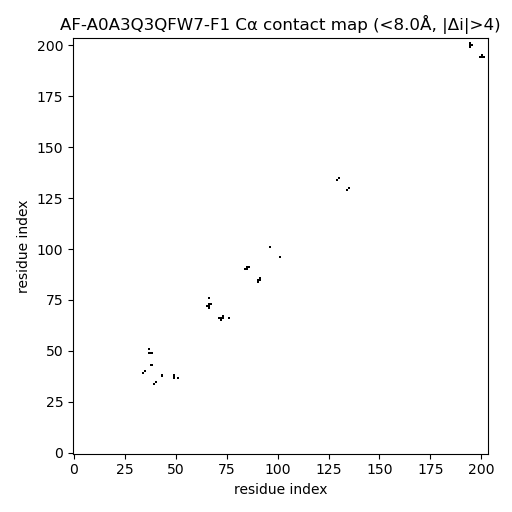M 1404 C C . ASN A 1 174 ? -28.191 -7.222 47.225 1.00 96.81 174 ASN A C 1
ATOM 1406 O O . ASN A 1 174 ? -28.380 -7.828 48.280 1.00 96.81 174 ASN A O 1
ATOM 1410 N N . LYS A 1 175 ? -28.141 -5.885 47.179 1.00 97.31 175 LYS A N 1
ATOM 1411 C CA . LYS A 1 175 ? -28.314 -5.038 48.363 1.00 97.31 175 LYS A CA 1
ATOM 1412 C C . LYS A 1 175 ? -29.715 -5.169 48.959 1.00 97.31 175 LYS A C 1
ATOM 1414 O O . LYS A 1 175 ? -29.849 -5.297 50.173 1.00 97.31 175 LYS A O 1
ATOM 1419 N N . MET A 1 176 ? -30.749 -5.160 48.120 1.00 96.81 176 MET A N 1
ATOM 1420 C CA . MET A 1 176 ? -32.135 -5.346 48.547 1.00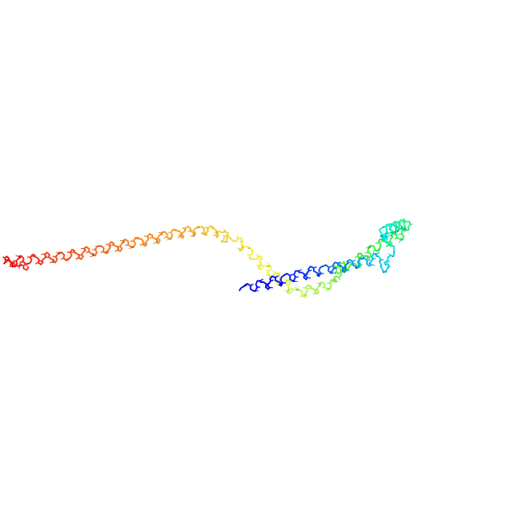 96.81 176 MET A CA 1
ATOM 1421 C C . MET A 1 176 ? -32.346 -6.727 49.172 1.00 96.81 176 MET A C 1
ATOM 1423 O O . MET A 1 176 ? -32.898 -6.814 50.265 1.00 96.81 176 MET A O 1
ATOM 1427 N N . MET A 1 177 ? -31.850 -7.789 48.534 1.00 96.56 177 MET A N 1
ATOM 1428 C CA . MET A 1 177 ? -31.927 -9.152 49.064 1.00 96.56 177 MET A CA 1
ATOM 1429 C C . MET A 1 177 ? -31.215 -9.288 50.408 1.00 96.56 177 MET A C 1
ATOM 1431 O O . MET A 1 177 ? -31.766 -9.874 51.334 1.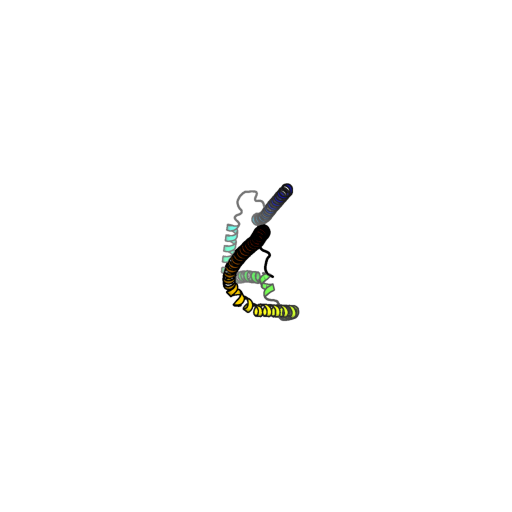00 96.56 177 MET A O 1
ATOM 1435 N N . PHE A 1 178 ? -30.027 -8.699 50.553 1.00 97.00 178 PHE A N 1
ATOM 1436 C CA . PHE A 1 178 ? -29.305 -8.702 51.823 1.00 97.00 178 PHE A CA 1
ATOM 1437 C C . PHE A 1 178 ? -30.091 -8.003 52.942 1.00 97.00 178 PHE A C 1
ATOM 1439 O O . PHE A 1 178 ? -30.192 -8.524 54.055 1.00 97.00 178 PHE A O 1
ATOM 1446 N N . LEU A 1 179 ? -30.670 -6.833 52.652 1.00 97.06 179 LEU A N 1
ATOM 1447 C CA . LEU A 1 179 ? -31.483 -6.091 53.617 1.00 97.06 179 LEU A CA 1
ATOM 1448 C C . LEU A 1 179 ? -32.759 -6.848 53.990 1.00 97.06 179 LEU A C 1
ATOM 1450 O O . LEU A 1 179 ? -33.093 -6.898 55.170 1.00 97.06 179 LEU A O 1
ATOM 1454 N N . LEU A 1 180 ? -33.432 -7.468 53.017 1.00 96.62 180 LEU A N 1
ATOM 1455 C CA . LEU A 1 180 ? -34.601 -8.311 53.264 1.00 96.62 180 LEU A CA 1
ATOM 1456 C C . LEU A 1 180 ? -34.247 -9.498 54.161 1.00 96.62 180 LEU A C 1
ATOM 1458 O O . LEU A 1 180 ? -34.912 -9.693 55.174 1.00 96.62 180 LEU A O 1
ATOM 1462 N N . SER A 1 181 ? -33.172 -10.233 53.863 1.00 96.94 181 SER A N 1
ATOM 1463 C CA . SER A 1 181 ? -32.711 -11.341 54.711 1.00 96.94 181 SER A CA 1
ATOM 1464 C C . SER A 1 181 ? -32.433 -10.881 56.143 1.00 96.94 181 SER A C 1
ATOM 1466 O O . SER A 1 181 ? -32.892 -11.512 57.091 1.00 96.94 181 SER A O 1
ATOM 1468 N N . LYS A 1 182 ? -31.753 -9.739 56.316 1.00 95.81 182 LYS A N 1
ATOM 1469 C CA . LYS A 1 182 ? -31.506 -9.159 57.643 1.00 95.81 182 LYS A CA 1
ATOM 1470 C C . LYS A 1 182 ? -32.810 -8.790 58.355 1.00 95.81 182 LYS A C 1
ATOM 1472 O O . LYS A 1 182 ? -32.932 -9.035 59.552 1.00 95.81 182 LYS A O 1
ATOM 1477 N N . GLN A 1 183 ? -33.770 -8.211 57.635 1.00 96.38 183 GLN A N 1
ATOM 1478 C CA . GLN A 1 183 ? -35.063 -7.829 58.194 1.00 96.38 183 GLN A CA 1
ATOM 1479 C C . GLN A 1 183 ? -35.862 -9.053 58.649 1.00 96.38 183 GLN A C 1
ATOM 1481 O O . GLN A 1 183 ? -36.435 -9.024 59.736 1.00 96.38 183 GLN A O 1
ATOM 1486 N N . PHE A 1 184 ? -35.847 -10.137 57.869 1.00 96.38 184 PHE A N 1
ATOM 1487 C CA . PHE A 1 184 ? -36.478 -11.398 58.252 1.00 96.38 184 PHE A CA 1
ATOM 1488 C C . PHE A 1 184 ? -35.855 -11.980 59.519 1.00 96.38 184 PHE A C 1
ATOM 1490 O O . PHE A 1 184 ? -36.592 -12.306 60.441 1.00 96.38 184 PHE A O 1
ATOM 1497 N N . THR A 1 185 ? -34.523 -12.024 59.627 1.00 95.50 185 THR A N 1
ATOM 1498 C CA . THR A 1 185 ? -33.857 -12.489 60.856 1.00 95.50 185 THR A CA 1
ATOM 1499 C C . THR A 1 185 ? -34.205 -11.618 62.065 1.00 95.50 185 THR A C 1
ATOM 1501 O O . THR A 1 185 ? -34.447 -12.135 63.149 1.00 95.50 185 THR A O 1
ATOM 1504 N N . GLN A 1 186 ? -34.266 -10.293 61.895 1.00 95.44 186 GLN A N 1
ATOM 1505 C CA . GLN A 1 186 ? -34.650 -9.382 62.978 1.00 95.44 186 GLN A CA 1
ATOM 1506 C C . GLN A 1 186 ? -36.098 -9.583 63.428 1.00 95.44 186 GLN A C 1
ATOM 1508 O O . GLN A 1 186 ? -36.381 -9.538 64.627 1.00 95.44 186 GLN A O 1
ATOM 1513 N N . TRP A 1 187 ? -37.020 -9.779 62.485 1.00 96.31 187 TRP A N 1
ATOM 1514 C CA . TRP A 1 187 ? -38.413 -10.085 62.801 1.00 96.31 187 TRP A CA 1
ATOM 1515 C C . TRP A 1 187 ? -38.549 -11.429 63.506 1.00 96.31 187 TRP A C 1
ATOM 1517 O O . TRP A 1 187 ? -39.251 -11.489 64.510 1.00 96.31 187 TRP A O 1
ATOM 1527 N N . ASP A 1 188 ? -37.834 -12.451 63.045 1.00 95.31 188 ASP A N 1
ATOM 1528 C CA . ASP A 1 188 ? -37.817 -13.783 63.652 1.00 95.31 188 ASP A CA 1
ATOM 1529 C C . ASP A 1 188 ? -37.287 -13.737 65.097 1.00 95.31 188 ASP A C 1
ATOM 1531 O O . ASP A 1 188 ? -37.916 -14.233 66.028 1.00 95.31 188 ASP A O 1
ATOM 1535 N N . GLU A 1 189 ? -36.192 -13.007 65.337 1.00 94.12 189 GLU A N 1
ATOM 1536 C CA . GLU A 1 189 ? -35.658 -12.825 66.691 1.00 94.12 189 GLU A CA 1
ATOM 1537 C C . GLU A 1 189 ? -36.608 -12.023 67.599 1.00 94.12 189 GLU A C 1
ATOM 1539 O O . GLU A 1 189 ? -36.726 -12.298 68.796 1.00 94.12 189 GLU A O 1
ATOM 1544 N N . THR A 1 190 ? -37.305 -11.027 67.045 1.00 93.94 190 THR A N 1
ATOM 1545 C CA . THR A 1 190 ? -38.295 -10.238 67.793 1.00 93.94 190 THR A CA 1
ATOM 1546 C C . THR A 1 190 ? -39.521 -11.081 68.145 1.00 93.94 190 THR A C 1
ATOM 1548 O O . THR A 1 190 ? -39.997 -11.009 69.278 1.00 93.94 190 THR A O 1
ATOM 1551 N N . LEU A 1 191 ? -40.010 -11.899 67.209 1.00 93.44 191 LEU A N 1
ATOM 1552 C CA . LEU A 1 191 ? -41.100 -12.849 67.437 1.00 93.44 191 LEU A CA 1
ATOM 1553 C C . LEU A 1 191 ? -40.725 -13.851 68.525 1.00 93.44 191 LEU A C 1
ATOM 1555 O O . LEU A 1 191 ? -41.456 -13.968 69.506 1.00 93.44 191 LEU A O 1
ATOM 1559 N N . ARG A 1 192 ? -39.541 -14.459 68.432 1.00 91.62 192 ARG A N 1
ATOM 1560 C CA . ARG A 1 192 ? -39.048 -15.412 69.430 1.00 91.62 192 ARG A CA 1
ATOM 1561 C C . ARG A 1 192 ? -38.985 -14.815 70.840 1.00 91.62 192 ARG A C 1
ATOM 1563 O O . ARG A 1 192 ? -39.447 -15.437 71.791 1.00 91.62 192 ARG A O 1
ATOM 1570 N N . LYS A 1 193 ? -38.492 -13.578 70.989 1.00 91.31 193 LYS A N 1
ATOM 1571 C CA . LYS A 1 193 ? -38.482 -12.867 72.286 1.00 91.31 193 LYS A CA 1
ATOM 1572 C C . LYS A 1 193 ? -39.892 -12.647 72.843 1.00 91.31 193 LYS A C 1
ATOM 1574 O O . LYS A 1 193 ? -40.100 -12.742 74.051 1.00 91.31 193 LYS A O 1
ATOM 1579 N N . LEU A 1 194 ? -40.862 -12.334 71.981 1.00 89.06 194 LEU A N 1
ATOM 1580 C CA . LEU A 1 194 ? -42.260 -12.147 72.379 1.00 89.06 194 LEU A CA 1
ATOM 1581 C C . LEU A 1 194 ? -42.936 -13.471 72.762 1.00 89.06 194 LEU A C 1
ATOM 1583 O O . LEU A 1 194 ? -43.720 -13.493 73.713 1.00 89.06 194 LEU A O 1
ATOM 1587 N N . GLU A 1 195 ? -42.633 -14.559 72.055 1.00 87.31 195 GLU A N 1
ATOM 1588 C CA . GLU A 1 195 ? -43.116 -15.913 72.356 1.00 87.31 195 GLU A CA 1
ATOM 1589 C C . GLU A 1 195 ? -42.570 -16.421 73.695 1.00 87.31 195 GLU A C 1
ATOM 1591 O O . GLU A 1 195 ? -43.345 -16.862 74.550 1.00 87.31 195 GLU A O 1
ATOM 1596 N N . GLU A 1 196 ? -41.264 -16.255 73.928 1.00 86.94 196 GLU A N 1
ATOM 1597 C CA . GLU A 1 196 ? -40.597 -16.579 75.194 1.00 86.94 196 GLU A CA 1
ATOM 1598 C C . GLU A 1 196 ? -41.194 -15.776 76.364 1.00 86.94 196 GLU A C 1
ATOM 1600 O O . GLU A 1 196 ? -41.509 -16.348 77.410 1.00 86.94 196 GLU A O 1
ATOM 1605 N N . ALA A 1 197 ? -41.446 -14.474 76.179 1.00 84.06 197 ALA A N 1
ATOM 1606 C CA . ALA A 1 197 ? -42.077 -13.623 77.193 1.00 84.06 197 ALA A CA 1
ATOM 1607 C C . ALA A 1 197 ? -43.543 -13.997 77.486 1.00 84.06 197 ALA A C 1
ATOM 1609 O O . ALA A 1 197 ? -44.029 -13.771 78.595 1.00 84.06 197 ALA A O 1
ATOM 1610 N N . ARG A 1 198 ? -44.261 -14.566 76.508 1.00 77.19 198 ARG A N 1
ATOM 1611 C CA . ARG A 1 198 ? -45.641 -15.054 76.673 1.00 77.19 198 ARG A CA 1
ATOM 1612 C C . ARG A 1 198 ? -45.725 -16.513 77.136 1.00 77.19 198 ARG A C 1
ATOM 1614 O O . ARG A 1 198 ? -46.831 -16.994 77.368 1.00 77.19 198 ARG A O 1
ATOM 1621 N N . GLY A 1 199 ? -44.595 -17.207 77.297 1.00 62.00 199 GLY A N 1
ATOM 1622 C CA . GLY A 1 199 ? -44.544 -18.602 77.748 1.00 62.00 199 GLY A CA 1
ATOM 1623 C C . GLY A 1 199 ? -45.089 -19.616 76.734 1.00 62.00 199 GLY A C 1
ATOM 1624 O O . GLY A 1 199 ? -45.353 -20.763 77.098 1.00 62.00 199 GLY A O 1
ATOM 1625 N N . ILE A 1 200 ? -45.267 -19.210 75.474 1.00 63.53 200 ILE A N 1
ATOM 1626 C CA . ILE A 1 200 ? -45.738 -20.079 74.395 1.00 63.53 200 ILE A CA 1
ATOM 1627 C C . ILE A 1 200 ? -44.486 -20.714 73.788 1.00 63.53 200 ILE A C 1
ATOM 1629 O O . ILE A 1 200 ? -43.719 -20.048 73.102 1.00 63.53 200 ILE A O 1
ATOM 1633 N N . ARG A 1 201 ? -44.229 -21.989 74.098 1.00 56.91 201 ARG A N 1
ATOM 1634 C CA . ARG A 1 201 ? -43.155 -22.742 73.436 1.00 56.91 201 ARG A CA 1
ATOM 1635 C C . ARG A 1 201 ? -43.536 -23.006 71.972 1.00 56.91 201 ARG A C 1
ATOM 1637 O O . ARG A 1 201 ? -44.707 -23.302 71.725 1.00 56.91 201 ARG A O 1
ATOM 1644 N N . PRO A 1 202 ? -42.580 -22.955 71.029 1.00 52.16 202 PRO A N 1
ATOM 1645 C CA . PRO A 1 202 ? -42.845 -23.321 69.645 1.00 52.16 202 PRO A CA 1
ATOM 1646 C C . PRO A 1 202 ? -43.172 -24.820 69.554 1.00 52.16 202 PRO A C 1
ATOM 1648 O O . PRO A 1 202 ? -42.531 -25.639 70.216 1.00 52.16 202 PRO A O 1
ATOM 1651 N N . ALA A 1 203 ? -44.197 -25.161 68.769 1.00 53.47 203 ALA A N 1
ATOM 1652 C CA . ALA A 1 203 ? -44.415 -26.524 68.298 1.00 53.47 203 ALA A CA 1
ATOM 1653 C C . ALA A 1 203 ? -43.353 -26.837 67.231 1.00 53.47 203 ALA A C 1
ATOM 1655 O O . ALA A 1 203 ? -43.110 -25.996 66.365 1.00 53.47 203 ALA A O 1
ATOM 1656 N N . GLU A 1 204 ? -42.711 -28.000 67.368 1.00 39.00 204 GLU A N 1
ATOM 1657 C CA . GLU A 1 204 ? -41.739 -28.567 66.417 1.00 39.00 204 GLU A CA 1
ATOM 1658 C C . GLU A 1 204 ? -42.298 -28.701 64.994 1.00 39.00 204 GLU A C 1
ATOM 1660 O O . GLU A 1 204 ? -43.508 -29.005 64.852 1.00 39.00 204 GLU A O 1
#